Protein AF-A0A1X7S1L0-F1 (afdb_monomer)

Solvent-accessible surface area (backbone atoms only — not comparable to full-atom values): 21995 Å² total; per-residue (Å²): 132,86,73,62,63,63,57,44,50,52,44,49,42,41,28,62,48,48,53,33,47,41,42,71,71,59,44,81,41,43,99,56,74,90,62,68,49,34,71,53,51,45,49,27,38,33,19,62,53,62,19,64,88,40,50,27,76,80,74,34,56,85,63,48,83,81,52,55,53,71,68,49,47,50,44,33,41,50,55,50,47,31,38,63,69,36,80,38,63,61,53,59,43,41,40,50,40,27,49,57,68,79,38,83,59,82,76,78,87,69,82,83,82,79,90,77,86,87,79,92,76,89,81,83,84,85,80,84,86,83,88,84,89,84,88,86,88,88,84,87,87,86,90,88,81,88,84,88,86,82,90,83,92,89,87,83,90,85,87,86,90,88,90,85,85,89,86,85,87,82,90,81,87,89,84,83,90,79,91,88,85,84,87,84,82,86,87,85,87,90,84,86,90,87,87,85,88,88,87,86,82,80,86,76,80,78,72,77,82,76,68,75,53,66,67,57,58,45,46,56,47,69,71,40,86,88,51,51,72,68,45,32,55,56,52,55,55,38,70,70,57,52,83,49,47,36,30,23,33,53,53,56,18,49,52,43,36,77,75,78,51,86,60,42,36,68,58,46,47,53,42,53,53,65,50,90,51,63,74,84,46,44,54,70,38,39,24,34,88,82,33,34,63,34,56,38,92,70,35,59,38,82,84,19,92,33,31,64,57,43,53,47,58,39,43,76,41,64,40,49,67,47,101,84,66,21,53,62,78,77,71,56,73,89,77,70,92,128

Nearest PDB structures (foldseek):
  4enn-assembly1_A  TM=7.733E-01  e=4.737E-04  Schizosaccharomyces pombe 972h-

Structure (mmCIF, N/CA/C/O backbone):
data_AF-A0A1X7S1L0-F1
#
_entry.id   AF-A0A1X7S1L0-F1
#
loop_
_atom_site.group_PDB
_atom_site.id
_atom_site.type_symbol
_atom_site.label_atom_id
_atom_site.label_alt_id
_atom_site.label_comp_id
_atom_site.label_asym_id
_atom_site.label_entity_id
_atom_site.label_seq_id
_atom_site.pdbx_PDB_ins_code
_atom_site.Cartn_x
_atom_site.Cartn_y
_atom_site.Cartn_z
_atom_site.occupancy
_atom_site.B_iso_or_equiv
_atom_site.auth_seq_id
_atom_site.auth_comp_id
_atom_site.auth_asym_id
_atom_site.auth_atom_id
_atom_site.pdbx_PDB_model_num
ATOM 1 N N . MET A 1 1 ? 36.344 11.490 -16.703 1.00 46.38 1 MET A N 1
ATOM 2 C CA . MET A 1 1 ? 35.265 11.163 -15.747 1.00 46.38 1 MET A CA 1
ATOM 3 C C . MET A 1 1 ? 34.048 10.761 -16.560 1.00 46.38 1 MET A C 1
ATOM 5 O O . MET A 1 1 ? 33.443 11.641 -17.160 1.00 46.38 1 MET A O 1
ATOM 9 N N . THR A 1 2 ? 33.737 9.469 -16.662 1.00 54.59 2 THR A N 1
ATOM 10 C CA . THR A 1 2 ? 32.559 9.012 -17.413 1.00 54.59 2 THR A CA 1
ATOM 11 C C . THR A 1 2 ? 31.298 9.454 -16.679 1.00 54.59 2 THR A C 1
ATOM 13 O O . THR A 1 2 ? 31.133 9.197 -15.485 1.00 54.59 2 THR A O 1
ATOM 16 N N . THR A 1 3 ? 30.426 10.192 -17.358 1.00 71.00 3 THR A N 1
ATOM 17 C CA . THR A 1 3 ? 29.170 10.646 -16.769 1.00 71.00 3 THR A CA 1
ATOM 18 C C . THR A 1 3 ? 28.179 9.490 -16.809 1.00 71.00 3 THR A C 1
ATOM 20 O O . THR A 1 3 ? 27.636 9.177 -17.856 1.00 71.00 3 THR A O 1
ATOM 23 N N . LEU A 1 4 ? 27.892 8.865 -15.662 1.00 83.06 4 LEU A N 1
ATOM 24 C CA . LEU A 1 4 ? 26.900 7.775 -15.572 1.00 83.06 4 LEU A CA 1
ATOM 25 C C . LEU A 1 4 ? 25.457 8.241 -15.862 1.00 83.06 4 LEU A C 1
ATOM 27 O O . LEU A 1 4 ? 24.552 7.424 -16.029 1.00 83.06 4 LEU A O 1
ATOM 31 N N . THR A 1 5 ? 25.223 9.554 -15.921 1.00 87.00 5 THR A N 1
ATOM 32 C CA . THR A 1 5 ? 23.912 10.193 -16.090 1.00 87.00 5 THR A CA 1
ATOM 33 C C . THR A 1 5 ? 23.099 9.691 -17.300 1.00 87.00 5 THR A C 1
ATOM 35 O O . THR A 1 5 ? 21.901 9.448 -17.118 1.00 87.00 5 THR A O 1
ATOM 38 N N . PRO A 1 6 ? 23.663 9.487 -18.514 1.00 93.44 6 PRO A N 1
ATOM 39 C CA . PRO A 1 6 ? 22.920 8.958 -19.658 1.00 93.44 6 PRO A CA 1
ATOM 40 C C . PRO A 1 6 ? 22.486 7.504 -19.437 1.00 93.44 6 PRO A C 1
ATOM 42 O O . PRO A 1 6 ? 21.322 7.185 -19.669 1.00 93.44 6 PRO A O 1
ATOM 45 N N . LEU A 1 7 ? 23.369 6.646 -18.906 1.00 94.19 7 LEU A N 1
ATOM 46 C CA . LEU A 1 7 ? 23.047 5.251 -18.577 1.00 94.19 7 LEU A CA 1
ATOM 47 C C . LEU A 1 7 ? 21.961 5.172 -17.497 1.00 94.19 7 LEU A C 1
ATOM 49 O O . LEU A 1 7 ? 20.954 4.492 -17.676 1.00 94.19 7 LEU A O 1
ATOM 53 N N . GLN A 1 8 ? 22.093 5.944 -16.415 1.00 94.06 8 GLN A N 1
ATOM 54 C CA . GLN A 1 8 ? 21.062 6.061 -15.379 1.00 94.06 8 GLN A CA 1
ATOM 55 C C . GLN A 1 8 ? 19.715 6.523 -15.957 1.00 94.06 8 GLN A C 1
ATOM 57 O O . GLN A 1 8 ? 18.667 6.010 -15.562 1.00 94.06 8 GLN A O 1
ATOM 62 N N . SER A 1 9 ? 19.727 7.456 -16.914 1.00 94.19 9 SER A N 1
ATOM 63 C CA . SER A 1 9 ? 18.515 7.967 -17.566 1.00 94.19 9 SER A CA 1
ATOM 64 C C . SER A 1 9 ? 17.868 6.932 -18.494 1.00 94.19 9 SER A C 1
ATOM 66 O O . SER A 1 9 ? 16.654 6.738 -18.419 1.00 94.19 9 SER A O 1
ATOM 68 N N . ARG A 1 10 ? 18.663 6.216 -19.304 1.00 96.19 10 ARG A N 1
ATOM 69 C CA . ARG A 1 10 ? 18.211 5.110 -20.170 1.00 96.19 10 ARG A CA 1
ATOM 70 C C . ARG A 1 10 ? 17.624 3.970 -19.343 1.00 96.19 10 ARG A C 1
ATOM 72 O O . ARG A 1 10 ? 16.488 3.566 -19.582 1.00 96.19 10 ARG A O 1
ATOM 79 N N . TRP A 1 11 ? 18.335 3.538 -18.300 1.00 96.62 11 TRP A N 1
ATOM 80 C CA . TRP A 1 11 ? 17.850 2.538 -17.349 1.00 96.62 11 TRP A CA 1
ATOM 81 C C . TRP A 1 11 ? 16.515 2.953 -16.714 1.00 96.62 11 TRP A C 1
ATOM 83 O O . TRP A 1 11 ? 15.547 2.191 -16.743 1.00 96.62 11 TRP A O 1
ATOM 93 N N . LYS A 1 12 ? 16.425 4.193 -16.209 1.00 95.19 12 LYS A N 1
ATOM 94 C CA . LYS A 1 12 ? 15.187 4.743 -15.638 1.00 95.19 12 LYS A CA 1
ATOM 95 C C . LYS A 1 12 ? 14.030 4.727 -16.635 1.00 95.19 12 LYS A C 1
ATOM 97 O O . LYS A 1 12 ? 12.922 4.356 -16.258 1.00 95.19 12 LYS A O 1
ATOM 102 N N . HIS A 1 13 ? 14.272 5.111 -17.887 1.00 95.94 13 HIS A N 1
ATOM 103 C CA . HIS A 1 13 ? 13.251 5.094 -18.932 1.00 95.94 13 HIS A CA 1
ATOM 104 C C . HIS A 1 13 ? 12.741 3.670 -19.219 1.00 95.94 13 HIS A C 1
ATOM 106 O O . HIS A 1 13 ? 11.528 3.461 -19.292 1.00 95.94 13 HIS A O 1
ATOM 112 N N . LEU A 1 14 ? 13.643 2.685 -19.314 1.00 96.19 14 LEU A N 1
ATOM 113 C CA . LEU A 1 14 ? 13.290 1.290 -19.596 1.00 96.19 14 LEU A CA 1
ATOM 114 C C . LEU A 1 14 ? 12.351 0.700 -18.537 1.00 96.19 14 LEU A C 1
ATOM 116 O O . LEU A 1 14 ? 11.256 0.251 -18.881 1.00 96.19 14 LEU A O 1
ATOM 120 N N . TYR A 1 15 ? 12.731 0.738 -17.253 1.00 94.56 15 TYR A N 1
ATOM 121 C CA . TYR A 1 15 ? 11.915 0.107 -16.208 1.00 94.56 15 TYR A CA 1
ATOM 122 C C . TYR A 1 15 ? 10.675 0.926 -15.820 1.00 94.56 15 TYR A C 1
ATOM 124 O O . TYR A 1 15 ? 9.673 0.337 -15.420 1.00 94.56 15 TYR A O 1
ATOM 132 N N . HIS A 1 16 ? 10.716 2.263 -15.904 1.00 92.94 16 HIS A N 1
ATOM 133 C CA . HIS A 1 16 ? 9.610 3.120 -15.453 1.00 92.94 16 HIS A CA 1
ATOM 134 C C . HIS A 1 16 ? 8.570 3.402 -16.543 1.00 92.94 16 HIS A C 1
ATOM 136 O O . HIS A 1 16 ? 7.384 3.532 -16.234 1.00 92.94 16 HIS A O 1
ATOM 142 N N . THR A 1 17 ? 8.992 3.453 -17.810 1.00 93.06 17 THR A N 1
ATOM 143 C CA . THR A 1 17 ? 8.131 3.847 -18.933 1.00 93.06 17 THR A CA 1
ATOM 144 C C . THR A 1 17 ? 7.958 2.719 -19.944 1.00 93.06 17 THR A C 1
ATOM 146 O O . THR A 1 17 ? 6.826 2.305 -20.190 1.00 93.06 17 THR A O 1
ATOM 149 N N . HIS A 1 18 ? 9.052 2.202 -20.515 1.00 95.88 18 HIS A N 1
ATOM 150 C CA . HIS A 1 18 ? 8.975 1.347 -21.705 1.00 95.88 18 HIS A CA 1
ATOM 151 C C . HIS A 1 18 ? 8.394 -0.045 -21.407 1.00 95.88 18 HIS A C 1
ATOM 153 O O . HIS A 1 18 ? 7.350 -0.404 -21.953 1.00 95.88 18 HIS A O 1
ATOM 159 N N . LEU A 1 19 ? 8.998 -0.801 -20.484 1.00 95.94 19 LEU A N 1
ATOM 160 C CA . LEU A 1 19 ? 8.525 -2.143 -20.120 1.00 95.94 19 LEU A CA 1
ATOM 161 C C . LEU A 1 19 ? 7.080 -2.137 -19.565 1.00 95.94 19 LEU A C 1
ATOM 163 O O . LEU A 1 19 ? 6.264 -2.941 -20.025 1.00 95.94 19 LEU A O 1
ATOM 167 N N . PRO A 1 20 ? 6.678 -1.202 -18.673 1.00 95.12 20 PRO A N 1
ATOM 168 C CA . PRO A 1 20 ? 5.278 -1.067 -18.267 1.00 95.12 20 PRO A CA 1
ATOM 169 C C . PRO A 1 20 ? 4.311 -0.700 -19.401 1.00 95.12 20 PRO A C 1
ATOM 171 O O . PRO A 1 20 ? 3.133 -1.045 -19.308 1.00 95.12 20 PRO A O 1
ATOM 174 N N . ALA A 1 21 ? 4.753 0.007 -20.447 1.00 93.31 21 ALA A N 1
ATOM 175 C CA . ALA A 1 21 ? 3.912 0.304 -21.608 1.00 93.31 21 ALA A CA 1
ATOM 176 C C . ALA A 1 21 ? 3.662 -0.956 -22.451 1.00 93.31 21 ALA A C 1
ATOM 178 O O . ALA A 1 21 ? 2.503 -1.273 -22.719 1.00 93.31 21 ALA A O 1
ATOM 179 N N . LEU A 1 22 ? 4.714 -1.721 -22.765 1.00 94.31 22 LEU A N 1
ATOM 180 C CA . LEU A 1 22 ? 4.617 -2.991 -23.500 1.00 94.31 22 LEU A CA 1
ATOM 181 C C . LEU A 1 22 ? 3.744 -4.027 -22.769 1.00 94.31 22 LEU A C 1
ATOM 183 O O . LEU A 1 22 ? 2.951 -4.731 -23.394 1.00 94.31 22 LEU A O 1
ATOM 187 N N . ALA A 1 23 ? 3.814 -4.066 -21.436 1.00 93.00 23 ALA A N 1
ATOM 188 C CA . ALA A 1 23 ? 2.959 -4.921 -20.614 1.00 93.00 23 ALA A CA 1
ATOM 189 C C . ALA A 1 23 ? 1.474 -4.525 -20.656 1.00 93.00 23 ALA A C 1
ATOM 191 O O . ALA A 1 23 ? 0.597 -5.390 -20.637 1.00 93.00 23 ALA A O 1
ATOM 192 N N . LYS A 1 24 ? 1.172 -3.220 -20.726 1.00 91.69 24 LYS A N 1
ATOM 193 C CA . LYS A 1 24 ? -0.205 -2.712 -20.855 1.00 91.69 24 LYS A CA 1
ATOM 194 C C . LYS A 1 24 ? -0.792 -3.009 -22.232 1.00 91.69 24 LYS A C 1
ATOM 196 O O . LYS A 1 24 ? -1.955 -3.393 -22.308 1.00 91.69 24 LYS A O 1
ATOM 201 N N . THR A 1 25 ? -0.003 -2.853 -23.297 1.00 93.31 25 THR A N 1
ATOM 202 C CA . THR A 1 25 ? -0.429 -3.158 -24.673 1.00 93.31 25 THR A CA 1
ATOM 203 C C . THR A 1 25 ? -0.398 -4.651 -24.999 1.00 93.31 25 THR A C 1
ATOM 205 O O . THR A 1 25 ? -0.932 -5.043 -26.031 1.00 93.31 25 THR A O 1
ATOM 208 N N . ARG A 1 26 ? 0.177 -5.485 -24.115 1.00 90.94 26 ARG A N 1
ATOM 209 C CA . ARG A 1 26 ? 0.431 -6.920 -24.331 1.00 90.94 26 ARG A CA 1
ATOM 210 C C . ARG A 1 26 ? 1.236 -7.160 -25.610 1.00 90.94 26 ARG A C 1
ATOM 212 O O . ARG A 1 26 ? 0.827 -7.937 -26.467 1.00 90.94 26 ARG A O 1
ATOM 219 N N . SER A 1 27 ? 2.373 -6.471 -25.722 1.00 93.00 27 SER A N 1
ATOM 220 C CA . SER A 1 27 ? 3.296 -6.631 -26.850 1.00 93.00 27 SER A CA 1
ATOM 221 C C . SER A 1 27 ? 3.618 -8.115 -27.102 1.00 93.00 27 SER A C 1
ATOM 223 O O . SER A 1 27 ? 3.919 -8.821 -26.130 1.00 93.00 27 SER A O 1
ATOM 225 N N . PRO A 1 28 ? 3.600 -8.582 -28.369 1.00 92.19 28 PRO A N 1
ATOM 226 C CA . PRO A 1 28 ? 3.891 -9.970 -28.731 1.00 92.19 28 PRO A CA 1
ATOM 227 C C . PRO A 1 28 ? 5.359 -10.367 -28.514 1.00 92.19 28 PRO A C 1
ATOM 229 O O . PRO A 1 28 ? 5.673 -11.547 -28.609 1.00 92.19 28 PRO A O 1
ATOM 232 N N . ALA A 1 29 ? 6.240 -9.415 -28.176 1.00 90.62 29 ALA A N 1
ATOM 233 C CA . ALA A 1 29 ? 7.626 -9.679 -27.778 1.00 90.62 29 ALA A CA 1
ATOM 234 C C . ALA A 1 29 ? 7.750 -10.609 -26.553 1.00 90.62 29 ALA A C 1
ATOM 236 O O . ALA A 1 29 ? 8.814 -11.161 -26.310 1.00 90.62 29 ALA A O 1
ATOM 237 N N . GLN A 1 30 ? 6.681 -10.788 -25.768 1.00 92.00 30 GLN A N 1
ATOM 238 C CA . GLN A 1 30 ? 6.645 -11.741 -24.658 1.00 92.00 30 GLN A CA 1
ATOM 239 C C . GLN A 1 30 ? 5.373 -12.600 -24.743 1.00 92.00 30 GLN A C 1
ATOM 241 O O . GLN A 1 30 ? 4.277 -12.045 -24.878 1.00 92.00 30 GLN A O 1
ATOM 246 N N . PRO A 1 31 ? 5.461 -13.937 -24.584 1.00 86.81 31 PRO A N 1
ATOM 247 C CA . PRO A 1 31 ? 4.298 -14.827 -24.667 1.00 86.81 31 PRO A CA 1
ATOM 248 C C . PRO A 1 31 ? 3.310 -14.607 -23.512 1.00 86.81 31 PRO A C 1
ATOM 250 O O . PRO A 1 31 ? 2.131 -14.948 -23.600 1.00 86.81 31 PRO A O 1
ATOM 253 N N . THR A 1 32 ? 3.776 -14.056 -22.390 1.00 92.06 32 THR A N 1
ATOM 254 C CA . THR A 1 32 ? 2.956 -13.630 -21.254 1.00 92.06 32 THR A CA 1
ATOM 255 C C . THR A 1 32 ? 3.708 -12.560 -20.473 1.00 92.06 32 THR A C 1
ATOM 257 O O . THR A 1 32 ? 4.898 -12.698 -20.220 1.00 92.06 32 THR A O 1
ATOM 260 N N . TRP A 1 33 ? 3.002 -11.521 -20.025 1.00 92.94 33 TRP A N 1
ATOM 261 C CA . TRP A 1 33 ? 3.552 -10.490 -19.144 1.00 92.94 33 TRP A CA 1
ATOM 262 C C . TRP A 1 33 ? 3.211 -10.829 -17.675 1.00 92.94 33 TRP A C 1
ATOM 264 O O . TRP A 1 33 ? 2.058 -10.643 -17.261 1.00 92.94 33 TRP A O 1
ATOM 274 N N . PRO A 1 34 ? 4.159 -11.364 -16.869 1.00 90.88 34 PRO A N 1
ATOM 275 C CA . PRO A 1 34 ? 3.895 -11.778 -15.484 1.00 90.88 34 PRO A CA 1
ATOM 276 C C . PRO A 1 34 ? 3.723 -10.588 -14.527 1.00 90.88 34 PRO A C 1
ATOM 278 O O . PRO A 1 34 ? 3.081 -10.717 -13.478 1.00 90.88 34 PRO A O 1
ATOM 281 N N . VAL A 1 35 ? 4.267 -9.422 -14.892 1.00 92.12 35 VAL A N 1
ATOM 282 C CA . VAL A 1 35 ? 4.281 -8.193 -14.091 1.00 92.12 35 VAL A CA 1
ATOM 283 C C . VAL A 1 35 ? 3.897 -6.964 -14.922 1.00 92.12 35 VAL A C 1
ATOM 285 O O . VAL A 1 35 ? 4.028 -6.958 -16.140 1.00 92.12 35 VAL A O 1
ATOM 288 N N . TYR A 1 36 ? 3.410 -5.923 -14.238 1.00 88.88 36 TYR A N 1
ATOM 289 C CA . TYR A 1 36 ? 2.862 -4.696 -14.850 1.00 88.88 36 TYR A CA 1
ATOM 290 C C . TYR A 1 36 ? 3.341 -3.405 -14.160 1.00 88.88 36 TYR A C 1
ATOM 292 O O . TYR A 1 36 ? 2.960 -2.308 -14.565 1.00 88.88 36 TYR A O 1
ATOM 300 N N . LEU A 1 37 ? 4.127 -3.524 -13.084 1.00 82.06 37 LEU A N 1
ATOM 301 C CA . LEU A 1 37 ? 4.596 -2.398 -12.273 1.00 82.06 37 LEU A CA 1
ATOM 302 C C . LEU A 1 37 ? 6.090 -2.178 -12.512 1.00 82.06 37 LEU A C 1
ATOM 304 O O . LEU A 1 37 ? 6.864 -3.131 -12.555 1.00 82.06 37 LEU A O 1
ATOM 308 N N . ASP A 1 38 ? 6.488 -0.917 -12.615 1.00 86.00 38 ASP A N 1
ATOM 309 C CA . ASP A 1 38 ? 7.851 -0.461 -12.903 1.00 86.00 38 ASP A CA 1
ATOM 310 C C . ASP A 1 38 ? 8.945 -1.127 -12.049 1.00 86.00 38 ASP A C 1
ATOM 312 O O . ASP A 1 38 ? 9.911 -1.704 -12.548 1.00 86.00 38 ASP A O 1
ATOM 316 N N . HIS A 1 39 ? 8.757 -1.120 -10.734 1.00 88.56 39 HIS A N 1
ATOM 317 C CA . HIS A 1 39 ? 9.680 -1.698 -9.767 1.00 88.56 39 HIS A CA 1
ATOM 318 C C . HIS A 1 39 ? 9.709 -3.233 -9.796 1.00 88.56 39 HIS A C 1
ATOM 320 O O . HIS A 1 39 ? 10.635 -3.825 -9.241 1.00 88.56 39 HIS A O 1
ATOM 326 N N . CYS A 1 40 ? 8.720 -3.896 -10.410 1.00 92.94 40 CYS A N 1
ATOM 327 C CA . CYS A 1 40 ? 8.785 -5.332 -10.670 1.00 92.94 40 CYS A CA 1
ATOM 328 C C . CYS A 1 40 ? 9.772 -5.620 -11.805 1.00 92.94 40 CYS A C 1
ATOM 330 O O . CYS A 1 40 ? 10.651 -6.452 -11.609 1.00 92.94 40 CYS A O 1
ATOM 332 N N . PHE A 1 41 ? 9.694 -4.886 -12.923 1.00 95.94 41 PHE A N 1
ATOM 333 C CA . PHE A 1 41 ? 10.664 -5.000 -14.020 1.00 95.94 41 PHE A CA 1
ATOM 334 C C . PHE A 1 41 ? 12.084 -4.710 -13.544 1.00 95.94 41 PHE A C 1
ATOM 336 O O . PHE A 1 41 ? 12.964 -5.550 -13.714 1.00 95.94 41 PHE A O 1
ATOM 343 N N . ALA A 1 42 ? 12.281 -3.577 -12.857 1.00 95.69 42 ALA A N 1
ATOM 344 C CA . ALA A 1 42 ? 13.580 -3.214 -12.298 1.00 95.69 42 ALA A CA 1
ATOM 345 C C . ALA A 1 42 ? 14.153 -4.340 -11.426 1.00 95.69 42 ALA A C 1
ATOM 347 O O . ALA A 1 42 ? 15.310 -4.712 -11.558 1.00 95.69 42 ALA A O 1
ATOM 348 N N . ARG A 1 43 ? 13.328 -4.928 -10.554 1.00 95.56 43 ARG A N 1
ATOM 349 C CA . ARG A 1 43 ? 13.739 -6.007 -9.654 1.00 95.56 43 ARG A CA 1
ATOM 350 C C . ARG A 1 43 ? 14.067 -7.316 -10.384 1.00 95.56 43 ARG A C 1
ATOM 352 O O . ARG A 1 43 ? 15.040 -7.954 -10.000 1.00 95.56 43 ARG A O 1
ATOM 359 N N . ILE A 1 44 ? 13.282 -7.712 -11.388 1.00 96.25 44 ILE A N 1
ATOM 360 C CA . ILE A 1 44 ? 13.532 -8.931 -12.176 1.00 96.25 44 ILE A CA 1
ATOM 361 C C . ILE A 1 44 ? 14.849 -8.795 -12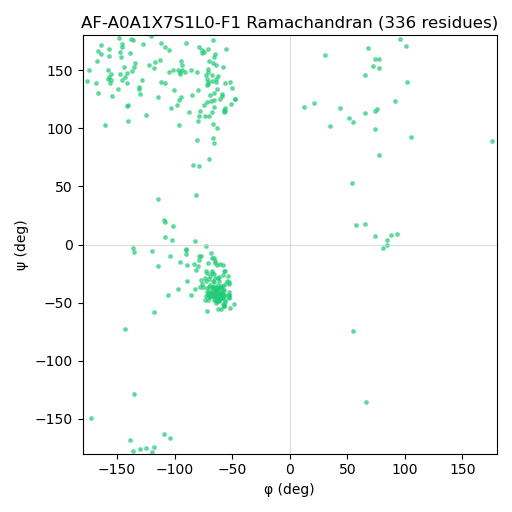.942 1.00 96.25 44 ILE A C 1
ATOM 363 O O . ILE A 1 44 ? 15.715 -9.660 -12.826 1.00 96.25 44 ILE A O 1
ATOM 367 N N . VAL A 1 45 ? 15.025 -7.690 -13.668 1.00 97.19 45 VAL A N 1
ATOM 368 C CA . VAL A 1 45 ? 16.242 -7.421 -14.442 1.00 97.19 45 VAL A CA 1
ATOM 369 C C . VAL A 1 45 ? 17.461 -7.349 -13.522 1.00 97.19 45 VAL A C 1
ATOM 371 O O . VAL A 1 45 ? 18.445 -8.035 -13.775 1.00 97.19 45 VAL A O 1
ATOM 374 N N . LEU A 1 46 ? 17.394 -6.604 -12.412 1.00 97.00 46 LEU A N 1
ATOM 375 C CA . LEU A 1 46 ? 18.531 -6.467 -11.496 1.00 97.00 46 LEU A CA 1
ATOM 376 C C . LEU A 1 46 ? 18.926 -7.788 -10.821 1.00 97.00 46 LEU A C 1
ATOM 378 O O . LEU A 1 46 ? 20.119 -8.045 -10.693 1.00 97.00 46 LEU A O 1
ATOM 382 N N . ASP A 1 47 ? 17.982 -8.649 -10.420 1.00 96.44 47 ASP A N 1
ATOM 383 C CA . ASP A 1 47 ? 18.335 -9.972 -9.870 1.00 96.44 47 ASP A CA 1
ATOM 384 C C . ASP A 1 47 ? 19.081 -10.833 -10.902 1.00 96.44 47 ASP A C 1
ATOM 386 O O . ASP A 1 47 ? 20.023 -11.537 -10.551 1.00 96.44 47 ASP A O 1
ATOM 390 N N . ASN A 1 48 ? 18.692 -10.760 -12.177 1.00 97.00 48 ASN A N 1
ATOM 391 C CA . ASN A 1 48 ? 19.270 -11.592 -13.231 1.00 97.00 48 ASN A CA 1
ATOM 392 C C . ASN A 1 48 ? 20.595 -11.039 -13.792 1.00 97.00 48 ASN A C 1
ATOM 394 O O . ASN A 1 48 ? 21.502 -11.831 -14.050 1.00 97.00 48 ASN A O 1
ATOM 398 N N . ALA A 1 49 ? 20.716 -9.715 -13.945 1.00 95.75 49 ALA A N 1
ATOM 399 C CA . ALA A 1 49 ? 21.896 -9.033 -14.485 1.00 95.75 49 ALA A CA 1
ATOM 400 C C . ALA A 1 49 ? 22.965 -8.732 -13.420 1.00 95.75 49 ALA A C 1
ATOM 402 O O . ALA A 1 49 ? 24.149 -8.955 -13.654 1.00 95.75 49 ALA A O 1
ATOM 403 N N . VAL A 1 50 ? 22.558 -8.246 -12.240 1.00 94.12 50 VAL A N 1
ATOM 404 C CA . VAL A 1 50 ? 23.472 -7.755 -11.189 1.00 94.12 50 VAL A CA 1
ATOM 405 C C . VAL A 1 50 ? 23.587 -8.739 -10.025 1.00 94.12 50 VAL A C 1
ATOM 407 O O . VAL A 1 50 ? 24.688 -8.987 -9.542 1.00 94.12 50 VAL A O 1
ATOM 410 N N . GLY A 1 51 ? 22.465 -9.309 -9.578 1.00 86.50 51 GLY A N 1
ATOM 411 C CA . GLY A 1 51 ? 22.423 -10.269 -8.471 1.00 86.50 51 GLY A CA 1
ATOM 412 C C . GLY A 1 51 ? 23.064 -11.621 -8.805 1.00 86.50 51 GLY A C 1
ATOM 413 O O . GLY A 1 51 ? 23.827 -12.158 -8.001 1.00 86.50 51 GLY A O 1
ATOM 414 N N . LYS A 1 52 ? 22.780 -12.128 -10.014 1.00 86.56 52 LYS A N 1
ATOM 415 C CA . LYS A 1 52 ? 23.219 -13.404 -10.613 1.00 86.56 52 LYS A CA 1
ATOM 416 C C . LYS A 1 52 ? 22.889 -14.634 -9.751 1.00 86.56 52 LYS A C 1
ATOM 418 O O . LYS A 1 52 ? 21.941 -15.354 -10.071 1.00 86.56 52 LYS A O 1
ATOM 423 N N . ASP A 1 53 ? 23.619 -14.844 -8.664 1.00 90.06 53 ASP A N 1
ATOM 424 C CA . ASP A 1 53 ? 23.473 -15.994 -7.758 1.00 90.06 53 ASP A CA 1
ATOM 425 C C . ASP A 1 53 ? 22.762 -15.639 -6.442 1.00 90.06 53 ASP A C 1
ATOM 427 O O . ASP A 1 53 ? 22.388 -16.523 -5.673 1.00 90.06 53 ASP A O 1
ATOM 431 N N . ARG A 1 54 ? 22.550 -14.343 -6.179 1.00 92.44 54 ARG A N 1
ATOM 432 C CA . ARG A 1 54 ? 21.857 -13.819 -4.992 1.00 92.44 54 ARG A CA 1
ATOM 433 C C . ARG A 1 54 ? 20.927 -12.652 -5.360 1.00 92.44 54 ARG A C 1
ATOM 435 O O . ARG A 1 54 ? 21.059 -12.100 -6.451 1.00 92.44 54 ARG A O 1
ATOM 442 N N . PRO A 1 55 ? 19.990 -12.236 -4.491 1.00 93.75 55 PRO A N 1
ATOM 443 C CA . PRO A 1 55 ? 19.183 -11.036 -4.718 1.00 93.75 55 PRO A CA 1
ATOM 444 C C . PRO A 1 55 ? 20.050 -9.786 -4.931 1.00 93.75 55 PRO A C 1
ATOM 446 O O . PRO A 1 55 ? 21.009 -9.556 -4.192 1.00 93.75 55 PRO A O 1
ATOM 449 N N . TRP A 1 56 ? 19.688 -8.916 -5.881 1.00 94.69 56 TRP A N 1
ATOM 450 C CA . TRP A 1 56 ? 20.499 -7.726 -6.208 1.00 94.69 56 TRP A CA 1
ATOM 451 C C . TRP A 1 56 ? 20.726 -6.792 -5.010 1.00 94.69 56 TRP A C 1
ATOM 453 O O . TRP A 1 56 ? 21.730 -6.082 -4.951 1.00 94.69 56 TRP A O 1
ATOM 463 N N . THR A 1 57 ? 19.810 -6.812 -4.038 1.00 92.81 57 THR A N 1
ATOM 464 C CA . THR A 1 57 ? 19.858 -6.018 -2.801 1.00 92.81 57 THR A CA 1
ATOM 465 C C . THR A 1 57 ? 21.038 -6.353 -1.890 1.00 92.81 57 THR A C 1
ATOM 467 O O . THR A 1 57 ? 21.359 -5.555 -1.016 1.00 92.81 57 THR A O 1
ATOM 470 N N . GLU A 1 58 ? 21.674 -7.511 -2.078 1.00 92.81 58 GLU A N 1
ATOM 471 C CA . GLU A 1 58 ? 22.898 -7.907 -1.368 1.00 92.81 58 GLU A CA 1
ATOM 472 C C . GLU A 1 58 ? 24.174 -7.460 -2.100 1.00 92.81 58 GLU A C 1
ATOM 474 O O . GLU A 1 58 ? 25.242 -7.410 -1.498 1.00 92.81 58 GLU A O 1
ATOM 479 N N . VAL A 1 59 ? 24.067 -7.127 -3.392 1.00 92.69 59 VAL A N 1
ATOM 480 C CA . VAL A 1 59 ? 25.191 -6.714 -4.249 1.00 92.69 59 VAL A CA 1
ATOM 481 C C . VAL A 1 59 ? 25.292 -5.190 -4.340 1.00 92.69 59 VAL A C 1
ATOM 483 O O . VAL A 1 59 ? 26.392 -4.642 -4.342 1.00 92.69 59 VAL A O 1
ATOM 486 N N . VAL A 1 60 ? 24.155 -4.484 -4.401 1.00 93.44 60 VAL A N 1
ATOM 487 C CA . VAL A 1 60 ? 24.108 -3.028 -4.612 1.00 93.44 60 VAL A CA 1
ATOM 488 C C . VAL A 1 60 ? 23.221 -2.338 -3.577 1.00 93.44 60 VAL A C 1
ATOM 490 O O . VAL A 1 60 ? 22.054 -2.686 -3.387 1.00 93.44 60 VAL A O 1
ATOM 493 N N . LYS A 1 61 ? 23.762 -1.288 -2.945 1.00 93.00 61 LYS A N 1
ATOM 494 C CA . LYS A 1 61 ? 23.039 -0.461 -1.968 1.00 93.00 61 LYS A CA 1
ATOM 495 C C . LYS A 1 61 ? 21.854 0.269 -2.610 1.00 93.00 61 LYS A C 1
ATOM 497 O O . LYS A 1 61 ? 21.922 0.767 -3.734 1.00 93.00 61 LYS A O 1
ATOM 502 N N . ALA A 1 62 ? 20.756 0.391 -1.869 1.00 86.56 62 ALA A N 1
ATOM 503 C CA . ALA A 1 62 ? 19.621 1.197 -2.302 1.00 86.56 62 ALA A CA 1
ATOM 504 C C . ALA A 1 62 ? 19.948 2.710 -2.230 1.00 86.56 62 ALA A C 1
ATOM 506 O O . ALA A 1 62 ? 20.585 3.142 -1.270 1.00 86.56 62 ALA A O 1
ATOM 507 N N . PRO A 1 63 ? 19.478 3.539 -3.185 1.00 88.00 63 PRO A N 1
ATOM 508 C CA . PRO A 1 63 ? 18.774 3.169 -4.413 1.00 88.00 63 PRO A CA 1
ATOM 509 C C . PRO A 1 63 ? 19.749 2.695 -5.508 1.00 88.00 63 PRO A C 1
ATOM 511 O O . PRO A 1 63 ? 20.731 3.379 -5.796 1.00 88.00 63 PRO A O 1
ATOM 514 N N . ALA A 1 64 ? 19.444 1.569 -6.167 1.00 90.06 64 ALA A N 1
ATOM 515 C CA . ALA A 1 64 ? 20.344 0.922 -7.135 1.00 90.06 64 ALA A CA 1
ATOM 516 C C . ALA A 1 64 ? 20.842 1.869 -8.240 1.00 90.06 64 ALA A C 1
ATOM 518 O O . ALA A 1 64 ? 22.034 1.923 -8.513 1.00 90.06 64 ALA A O 1
ATOM 519 N N . ILE A 1 65 ? 19.952 2.694 -8.804 1.00 91.00 65 ILE A N 1
ATOM 520 C CA . ILE A 1 65 ? 20.281 3.664 -9.865 1.00 91.00 65 ILE A CA 1
ATOM 521 C C . ILE A 1 65 ? 21.439 4.617 -9.512 1.00 91.00 65 ILE A C 1
ATOM 523 O O . ILE A 1 65 ? 22.122 5.080 -10.415 1.00 91.00 65 ILE A O 1
ATOM 527 N N . LYS A 1 66 ? 21.682 4.901 -8.222 1.00 90.69 66 LYS A N 1
ATOM 528 C CA . LYS A 1 66 ? 22.789 5.763 -7.767 1.00 90.69 66 LYS A CA 1
ATOM 529 C C . LYS A 1 66 ? 24.054 5.000 -7.356 1.00 90.69 66 LYS A C 1
ATOM 531 O O . LYS A 1 66 ? 25.083 5.636 -7.175 1.00 90.69 66 LYS A O 1
ATOM 536 N N . ASN A 1 67 ? 23.962 3.687 -7.144 1.00 92.62 67 ASN A N 1
ATOM 537 C CA . ASN A 1 67 ? 25.014 2.874 -6.520 1.00 92.62 67 ASN A CA 1
ATOM 538 C C . ASN A 1 67 ? 25.542 1.747 -7.427 1.00 92.62 67 ASN A C 1
ATOM 540 O O . ASN A 1 67 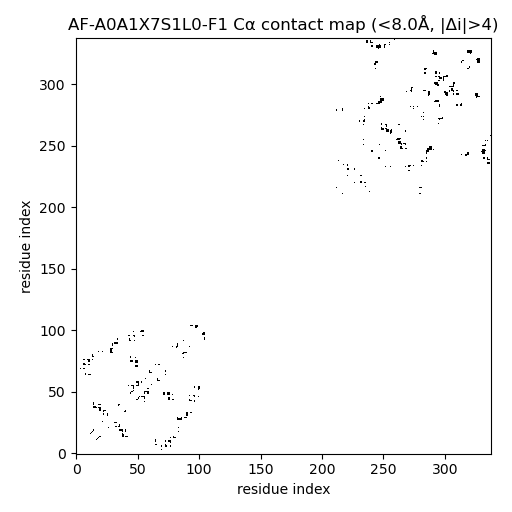? 26.478 1.058 -7.034 1.00 92.62 67 ASN A O 1
ATOM 544 N N . MET A 1 68 ? 24.943 1.533 -8.602 1.00 93.94 68 MET A N 1
ATOM 545 C CA . MET A 1 68 ? 25.477 0.620 -9.615 1.00 93.94 68 MET A CA 1
ATOM 546 C C . MET A 1 68 ? 26.715 1.205 -10.298 1.00 93.94 68 MET A C 1
ATOM 548 O O . MET A 1 68 ? 26.791 2.413 -10.531 1.00 93.94 68 MET A O 1
ATOM 552 N N . THR A 1 69 ? 27.653 0.332 -10.662 1.00 94.88 69 THR A N 1
ATOM 553 C CA . THR A 1 69 ? 28.770 0.673 -11.553 1.00 94.88 69 THR A CA 1
ATOM 554 C C . THR A 1 69 ? 28.294 0.876 -12.997 1.00 94.88 69 THR A C 1
ATOM 556 O O . THR A 1 69 ? 27.167 0.521 -13.346 1.00 94.88 69 THR A O 1
ATOM 559 N N . GLU A 1 70 ? 29.168 1.419 -13.849 1.00 94.81 70 GLU A N 1
ATOM 560 C CA . GLU A 1 70 ? 28.945 1.540 -15.300 1.00 94.81 70 GLU A CA 1
ATOM 561 C C . GLU A 1 70 ? 28.548 0.190 -15.918 1.00 94.81 70 GLU A C 1
ATOM 563 O O . GLU A 1 70 ? 27.441 0.048 -16.429 1.00 94.81 70 GLU A O 1
ATOM 568 N N . VAL A 1 71 ? 29.372 -0.841 -15.702 1.00 94.94 71 VAL A N 1
ATOM 569 C CA . VAL A 1 71 ? 29.140 -2.216 -16.179 1.00 94.94 71 VAL A CA 1
ATOM 570 C C . VAL A 1 71 ? 27.815 -2.802 -15.669 1.00 94.94 71 VAL A C 1
ATOM 572 O O . VAL A 1 71 ? 27.109 -3.476 -16.410 1.00 94.94 71 VAL A O 1
ATOM 575 N N . GLN A 1 72 ? 27.431 -2.538 -14.413 1.00 95.88 72 GLN A N 1
ATOM 576 C CA . GLN A 1 72 ? 26.152 -3.015 -13.863 1.00 95.88 72 GLN A CA 1
ATOM 577 C C . GLN A 1 72 ? 24.940 -2.309 -14.488 1.00 95.88 72 GLN A C 1
ATOM 579 O O . GLN A 1 72 ? 23.895 -2.936 -14.668 1.00 95.88 72 GLN A O 1
ATOM 584 N N . LEU A 1 73 ? 25.064 -1.018 -14.817 1.00 96.19 73 LEU A N 1
ATOM 585 C CA . LEU A 1 73 ? 24.047 -0.284 -15.570 1.00 96.19 73 LEU A CA 1
ATOM 586 C C . LEU A 1 73 ? 23.937 -0.817 -17.002 1.00 96.19 73 LEU A C 1
ATOM 588 O O . LEU A 1 73 ? 22.822 -1.023 -17.471 1.00 96.19 73 LEU A O 1
ATOM 592 N N . GLU A 1 74 ? 25.060 -1.074 -17.671 1.00 96.69 74 GLU A N 1
ATOM 593 C CA . GLU A 1 74 ? 25.101 -1.643 -19.022 1.00 96.69 74 GLU A CA 1
ATOM 594 C C . GLU A 1 74 ? 24.498 -3.053 -19.076 1.00 96.69 74 GLU A C 1
ATOM 596 O O . GLU A 1 74 ? 23.616 -3.295 -19.896 1.00 96.69 74 GLU A O 1
ATOM 601 N N . ASP A 1 75 ? 24.883 -3.956 -18.165 1.00 96.88 75 ASP A N 1
ATOM 602 C CA . ASP A 1 75 ? 24.307 -5.306 -18.050 1.00 96.88 75 ASP A CA 1
ATOM 603 C C . ASP A 1 75 ? 22.784 -5.258 -17.799 1.00 96.88 75 ASP A C 1
ATOM 605 O O . ASP A 1 75 ? 22.031 -6.040 -18.385 1.00 96.88 75 ASP A O 1
ATOM 609 N N . ALA A 1 76 ? 22.306 -4.331 -16.958 1.00 97.19 76 ALA A N 1
ATOM 610 C CA . ALA A 1 76 ? 20.877 -4.160 -16.682 1.00 97.19 76 ALA A CA 1
ATOM 611 C C . ALA A 1 76 ? 20.103 -3.550 -17.867 1.00 97.19 76 ALA A C 1
ATOM 613 O O . ALA A 1 76 ? 18.969 -3.949 -18.129 1.00 97.19 76 ALA A O 1
ATOM 614 N N . ILE A 1 77 ? 20.700 -2.598 -18.592 1.00 97.94 77 ILE A N 1
ATOM 615 C CA . ILE A 1 77 ? 20.123 -2.016 -19.812 1.00 97.94 77 ILE A CA 1
ATOM 616 C C . ILE A 1 77 ? 20.038 -3.079 -20.908 1.00 97.94 77 ILE A C 1
ATOM 618 O O . ILE A 1 77 ? 18.964 -3.249 -21.477 1.00 97.94 77 ILE A O 1
ATOM 622 N N . ARG A 1 78 ? 21.122 -3.833 -21.143 1.00 98.12 78 ARG A N 1
ATOM 623 C CA . ARG A 1 78 ? 21.181 -4.898 -22.151 1.00 98.12 78 ARG A CA 1
ATOM 624 C C . ARG A 1 78 ? 20.093 -5.945 -21.909 1.00 98.12 78 ARG A C 1
ATOM 626 O O . ARG A 1 78 ? 19.263 -6.153 -22.783 1.00 98.12 78 ARG A O 1
ATOM 633 N N . LEU A 1 79 ? 20.006 -6.501 -20.696 1.00 97.94 79 LEU A N 1
ATOM 634 C CA . LEU A 1 79 ? 18.975 -7.493 -20.362 1.00 97.94 79 LEU A CA 1
ATOM 635 C C . LEU A 1 79 ? 17.545 -6.929 -20.463 1.00 97.94 79 LEU A C 1
ATOM 637 O O . LEU A 1 79 ? 16.613 -7.638 -20.834 1.00 97.94 79 LEU A O 1
ATOM 641 N N . ALA A 1 80 ? 17.333 -5.652 -20.134 1.00 97.19 80 ALA A N 1
ATOM 642 C CA . ALA A 1 80 ? 16.024 -5.026 -20.317 1.00 97.19 80 ALA A CA 1
ATOM 643 C C . ALA A 1 80 ? 15.668 -4.806 -21.794 1.00 97.19 80 ALA A C 1
ATOM 645 O O . ALA A 1 80 ? 14.487 -4.839 -22.133 1.00 97.19 80 ALA A O 1
ATOM 646 N N . GLU A 1 81 ? 16.657 -4.599 -22.661 1.00 97.88 81 GLU A N 1
ATOM 647 C CA . GLU A 1 81 ? 16.469 -4.469 -24.106 1.00 97.88 81 GLU A CA 1
ATOM 648 C C . GLU A 1 81 ? 16.261 -5.837 -24.777 1.00 97.88 81 GLU A C 1
ATOM 650 O O . GLU A 1 81 ? 15.354 -5.947 -25.596 1.00 97.88 81 GLU A O 1
ATOM 655 N N . GLU A 1 82 ? 16.939 -6.896 -24.317 1.00 97.81 82 GLU A N 1
ATOM 656 C CA . GLU A 1 82 ? 16.653 -8.303 -24.669 1.00 97.81 82 GLU A CA 1
ATOM 657 C C . GLU A 1 82 ? 15.200 -8.704 -24.301 1.00 97.81 82 GLU A C 1
ATOM 659 O O . GLU A 1 82 ? 14.526 -9.436 -25.026 1.00 97.81 82 GLU A O 1
ATOM 664 N N . VAL A 1 83 ? 14.655 -8.189 -23.189 1.00 97.19 83 VAL A N 1
ATOM 665 C CA . VAL A 1 83 ? 13.232 -8.381 -22.824 1.00 97.19 83 VAL A CA 1
ATOM 666 C C . VAL A 1 83 ? 12.283 -7.564 -23.717 1.00 97.19 83 VAL A C 1
ATOM 668 O O . VAL A 1 83 ? 11.152 -7.992 -23.965 1.00 97.19 83 VAL A O 1
ATOM 671 N N . VAL A 1 84 ? 12.709 -6.391 -24.198 1.00 96.38 84 VAL A N 1
ATOM 672 C CA . VAL A 1 84 ? 11.933 -5.546 -25.126 1.00 96.38 84 VAL A CA 1
ATOM 673 C C . VAL A 1 84 ? 11.876 -6.162 -26.528 1.00 96.38 84 VAL A C 1
ATOM 675 O O . VAL A 1 84 ? 10.813 -6.114 -27.148 1.00 96.38 84 VAL A O 1
ATOM 678 N N . SER A 1 85 ? 12.983 -6.731 -27.016 1.00 96.00 85 SER A N 1
ATOM 679 C CA . SER A 1 85 ? 13.072 -7.422 -28.312 1.00 96.00 85 SER A CA 1
ATOM 680 C C . SER A 1 85 ? 12.380 -8.790 -28.301 1.00 96.00 85 SER A C 1
ATOM 682 O O . SER A 1 85 ? 11.862 -9.218 -29.332 1.00 96.00 85 SER A O 1
ATOM 684 N N . GLY A 1 86 ? 12.326 -9.447 -27.138 1.00 94.31 86 GLY A N 1
ATOM 685 C CA . GLY A 1 86 ? 11.829 -10.816 -26.981 1.00 94.31 86 GLY A CA 1
ATOM 686 C C . GLY A 1 86 ? 12.924 -11.885 -27.056 1.00 94.31 86 GLY A C 1
ATOM 687 O O . GLY A 1 86 ? 12.615 -13.072 -27.082 1.00 94.31 86 GLY A O 1
ATOM 688 N N . GLU A 1 87 ? 14.197 -11.480 -27.064 1.00 96.00 87 GLU A N 1
ATOM 689 C CA . GLU A 1 87 ? 15.359 -12.375 -26.993 1.00 96.00 87 GLU A CA 1
ATOM 690 C C . GLU A 1 87 ? 15.498 -13.041 -25.612 1.00 96.00 87 GLU A C 1
ATOM 692 O O . GLU A 1 87 ? 16.003 -14.160 -25.520 1.00 96.00 87 GLU A O 1
ATOM 697 N N . ALA A 1 88 ? 15.006 -12.398 -24.545 1.00 95.94 88 ALA A N 1
ATOM 698 C CA . ALA A 1 88 ? 14.950 -12.962 -23.195 1.00 95.94 88 ALA A CA 1
ATOM 699 C C . ALA A 1 88 ? 13.499 -13.164 -22.712 1.00 95.94 88 ALA A C 1
ATOM 701 O O . ALA A 1 88 ? 12.710 -12.216 -22.693 1.00 95.94 88 ALA A O 1
ATOM 702 N N . ASP A 1 89 ? 13.150 -14.376 -22.256 1.00 96.06 89 ASP A N 1
ATOM 703 C CA . ASP A 1 89 ? 11.821 -14.686 -21.698 1.00 96.06 89 ASP A CA 1
ATOM 704 C C . ASP A 1 89 ? 11.652 -14.072 -20.295 1.00 96.06 89 ASP A C 1
ATOM 706 O O . ASP A 1 89 ? 12.238 -14.509 -19.299 1.00 96.06 89 ASP A O 1
ATOM 710 N N . LEU A 1 90 ? 10.786 -13.063 -20.197 1.00 95.94 90 LEU A N 1
ATOM 711 C CA . LEU A 1 90 ? 10.463 -12.376 -18.950 1.00 95.94 90 LEU A CA 1
ATOM 712 C C . LEU A 1 90 ? 9.838 -13.307 -17.894 1.00 95.94 90 LEU A C 1
ATOM 714 O O . LEU A 1 90 ? 9.975 -13.046 -16.696 1.00 95.94 90 LEU A O 1
ATOM 718 N N . VAL A 1 91 ? 9.151 -14.376 -18.307 1.00 94.94 91 VAL A N 1
ATOM 719 C CA . VAL A 1 91 ? 8.578 -15.377 -17.397 1.00 94.94 91 VAL A CA 1
ATOM 720 C C . VAL A 1 91 ? 9.691 -16.186 -16.737 1.00 94.94 91 VAL A C 1
ATOM 722 O O . VAL A 1 91 ? 9.674 -16.345 -15.516 1.00 94.94 91 VAL A O 1
ATOM 725 N N . GLU A 1 92 ? 10.690 -16.634 -17.500 1.00 95.38 92 GLU A N 1
ATOM 726 C CA . GLU A 1 92 ? 11.848 -17.348 -16.949 1.00 95.38 92 GLU A CA 1
ATOM 727 C C . GLU A 1 92 ? 12.656 -16.453 -15.995 1.00 95.38 92 GLU A C 1
ATOM 729 O O . GLU A 1 92 ? 13.009 -16.871 -14.884 1.00 95.38 92 GLU A O 1
ATOM 734 N N . LEU A 1 93 ? 12.876 -15.189 -16.379 1.00 96.00 93 LEU A N 1
ATOM 735 C CA . LEU A 1 93 ? 13.562 -14.206 -15.541 1.00 96.00 93 LEU A CA 1
ATOM 736 C C . LEU A 1 93 ? 12.808 -13.932 -14.224 1.00 96.00 93 LEU A C 1
ATOM 738 O O . LEU A 1 93 ? 13.455 -13.837 -13.174 1.00 96.00 93 LEU A O 1
ATOM 742 N N . AS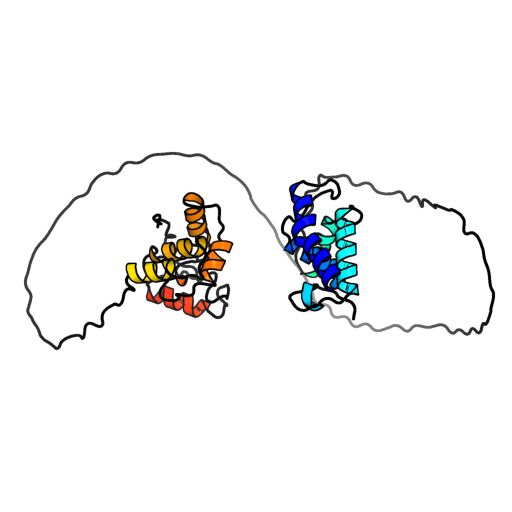P A 1 94 ? 11.469 -13.833 -14.234 1.00 95.50 94 ASP A N 1
ATOM 743 C CA . ASP A 1 94 ? 10.657 -13.694 -13.010 1.00 95.50 94 ASP A CA 1
ATOM 744 C C . ASP A 1 94 ? 10.700 -14.968 -12.152 1.00 95.50 94 ASP A C 1
ATOM 746 O O . ASP A 1 94 ? 10.893 -14.887 -10.938 1.00 95.50 94 ASP A O 1
ATOM 750 N N . GLU A 1 95 ? 10.612 -16.158 -12.754 1.00 95.00 95 GLU A N 1
ATOM 751 C CA . GLU A 1 95 ? 10.717 -17.429 -12.028 1.00 95.00 95 GLU A CA 1
ATOM 752 C C . GLU A 1 95 ? 12.097 -17.616 -11.370 1.00 95.00 95 GLU A C 1
ATOM 754 O O . GLU A 1 95 ? 12.175 -18.062 -10.219 1.00 95.00 95 GLU A O 1
ATOM 759 N N . ARG A 1 96 ? 13.199 -17.237 -12.036 1.00 94.81 96 ARG A N 1
ATOM 760 C CA . ARG A 1 96 ? 14.544 -17.187 -11.427 1.00 94.81 96 ARG A CA 1
ATOM 761 C C . ARG A 1 96 ? 14.616 -16.143 -10.310 1.00 94.81 96 ARG A C 1
ATOM 763 O O . ARG A 1 96 ? 15.042 -16.464 -9.202 1.00 94.81 96 ARG A O 1
ATOM 770 N N . SER A 1 97 ? 14.126 -14.932 -10.561 1.00 94.44 97 SER A N 1
ATOM 771 C CA . SER A 1 97 ? 14.080 -13.836 -9.584 1.00 94.44 97 SER A CA 1
ATOM 772 C C . SER A 1 97 ? 13.258 -14.204 -8.331 1.00 94.44 97 SER A C 1
ATOM 774 O O . SER A 1 97 ? 13.615 -13.849 -7.207 1.00 94.44 97 SER A O 1
ATOM 776 N N . LEU A 1 98 ? 12.164 -14.959 -8.470 1.00 92.94 98 LEU A N 1
ATOM 777 C CA . LEU A 1 98 ? 11.378 -15.486 -7.349 1.00 92.94 98 LEU A CA 1
ATOM 778 C C . LEU A 1 98 ? 12.128 -16.581 -6.578 1.00 92.94 98 LEU A C 1
ATOM 780 O O . LEU A 1 98 ? 12.186 -16.487 -5.346 1.00 92.94 98 LEU A O 1
ATOM 784 N N . ARG A 1 99 ? 12.758 -17.541 -7.274 1.00 92.62 99 ARG A N 1
ATOM 785 C CA . ARG A 1 99 ? 13.587 -18.598 -6.661 1.00 92.62 99 ARG A CA 1
ATOM 786 C C . ARG A 1 99 ? 14.719 -18.026 -5.804 1.00 92.62 99 ARG A C 1
ATOM 788 O O . ARG A 1 99 ? 14.828 -18.417 -4.645 1.00 92.62 99 ARG A O 1
ATOM 795 N N . LEU A 1 100 ? 15.473 -17.048 -6.320 1.00 90.06 100 LEU A N 1
ATOM 796 C CA . LEU A 1 100 ? 16.575 -16.376 -5.603 1.00 90.06 100 LEU A CA 1
ATOM 797 C C . LEU A 1 100 ? 16.153 -15.739 -4.266 1.00 90.06 100 LEU A C 1
ATOM 799 O O . LEU A 1 100 ? 16.980 -15.545 -3.385 1.00 90.06 100 LEU A O 1
ATOM 803 N N . ARG A 1 101 ? 14.863 -15.422 -4.092 1.00 87.12 101 ARG A N 1
ATOM 804 C CA . ARG A 1 101 ? 14.306 -14.801 -2.875 1.00 87.12 101 ARG A CA 1
ATOM 805 C C . ARG A 1 101 ? 13.452 -15.766 -2.044 1.00 87.12 101 ARG A C 1
ATOM 807 O O . ARG A 1 101 ? 12.577 -15.315 -1.303 1.00 87.12 101 ARG A O 1
ATOM 814 N N . GLY A 1 102 ? 13.612 -17.077 -2.238 1.00 86.44 102 GLY A N 1
ATOM 815 C CA . GLY A 1 102 ? 12.857 -18.112 -1.521 1.00 86.44 102 GLY A CA 1
ATOM 816 C C . GLY A 1 102 ? 11.349 -18.134 -1.813 1.00 86.44 102 GLY A C 1
ATOM 817 O O . GLY A 1 102 ? 10.578 -18.710 -1.045 1.00 86.44 102 GLY A O 1
ATOM 818 N N . LYS A 1 103 ? 10.887 -17.504 -2.903 1.00 79.50 103 LYS A N 1
ATOM 819 C CA . LYS A 1 103 ? 9.462 -17.444 -3.265 1.00 79.50 103 LYS A CA 1
ATOM 820 C C . LYS A 1 103 ? 9.137 -18.468 -4.344 1.00 79.50 103 LYS A C 1
ATOM 822 O O . LYS A 1 103 ? 9.805 -18.549 -5.369 1.00 79.50 103 LYS A O 1
ATOM 827 N N . LYS A 1 104 ? 8.053 -19.221 -4.143 1.00 72.31 104 LYS A N 1
ATOM 828 C CA . LYS A 1 104 ? 7.522 -20.126 -5.170 1.00 72.31 104 LYS A CA 1
ATOM 829 C C . LYS A 1 104 ? 6.925 -19.306 -6.318 1.00 72.31 104 LYS A C 1
ATOM 831 O O . LYS A 1 104 ? 6.091 -18.432 -6.077 1.00 72.31 104 LYS A O 1
ATOM 836 N N . GLY A 1 105 ? 7.339 -19.610 -7.548 1.00 62.22 105 GLY A N 1
ATOM 837 C CA . GLY A 1 105 ? 6.720 -19.079 -8.763 1.00 62.22 105 GLY A CA 1
ATOM 838 C C . GLY A 1 105 ? 5.232 -19.431 -8.839 1.00 62.22 105 GLY A C 1
ATOM 839 O O . GLY A 1 105 ? 4.786 -20.442 -8.283 1.00 62.22 105 GLY A O 1
ATOM 840 N N . LYS A 1 106 ? 4.440 -18.608 -9.535 1.00 58.03 106 LYS A N 1
ATOM 841 C CA . LYS A 1 106 ? 3.070 -19.001 -9.888 1.00 58.03 106 LYS A CA 1
ATOM 842 C C . LYS A 1 106 ? 3.167 -20.155 -10.880 1.00 58.03 106 LYS A C 1
ATOM 844 O O . LYS A 1 106 ? 3.628 -19.938 -11.992 1.00 58.03 106 LYS A O 1
ATOM 849 N N . LYS A 1 107 ? 2.713 -21.358 -10.500 1.00 49.62 107 LYS A N 1
ATOM 850 C CA . LYS A 1 107 ? 2.644 -22.500 -11.428 1.00 49.62 107 LYS A CA 1
ATOM 851 C C . LYS A 1 107 ? 1.995 -22.061 -12.744 1.00 49.62 107 LYS A C 1
ATOM 853 O O . LYS A 1 107 ? 0.861 -21.575 -12.722 1.00 49.62 107 LYS A O 1
ATOM 858 N N . ARG A 1 108 ? 2.686 -22.297 -13.866 1.00 51.16 108 ARG A N 1
ATOM 859 C CA . ARG A 1 108 ? 2.097 -22.244 -15.211 1.00 51.16 108 ARG A CA 1
ATOM 860 C C . ARG A 1 108 ? 0.796 -23.048 -15.177 1.00 51.16 108 ARG A C 1
ATOM 862 O O . ARG A 1 108 ? 0.794 -24.206 -14.755 1.00 51.16 108 ARG A O 1
ATOM 869 N N . LYS A 1 109 ? -0.321 -22.436 -15.579 1.00 38.88 109 LYS A N 1
ATOM 870 C CA . LYS A 1 109 ? -1.617 -23.121 -15.681 1.00 38.88 109 LYS A CA 1
ATOM 871 C C . LYS A 1 109 ? -1.630 -23.928 -16.982 1.00 38.88 109 LYS A C 1
ATOM 873 O O . LYS A 1 109 ? -2.303 -23.554 -17.935 1.00 38.88 109 LYS A O 1
ATOM 878 N N . GLY A 1 110 ? -0.795 -24.965 -17.033 1.00 39.00 110 GLY A N 1
ATOM 879 C CA . GLY A 1 110 ? -0.656 -25.828 -18.199 1.00 39.00 110 GLY A CA 1
ATOM 880 C C . GLY A 1 110 ? -1.947 -26.589 -18.483 1.00 39.00 110 GLY A C 1
ATOM 881 O O . GLY A 1 110 ? -2.604 -27.065 -17.555 1.00 39.00 110 GLY A O 1
ATOM 882 N N . GLY A 1 111 ? -2.288 -26.711 -19.765 1.00 34.03 111 GLY A N 1
ATOM 883 C CA . GLY A 1 111 ? -3.083 -27.848 -20.216 1.00 34.03 111 GLY A CA 1
ATOM 884 C C . GLY A 1 111 ? -2.250 -29.125 -20.076 1.00 34.03 111 GLY A C 1
ATOM 885 O O . GLY A 1 111 ? -1.028 -29.076 -20.222 1.00 34.03 111 GLY A O 1
ATOM 886 N N . GLY A 1 112 ? -2.902 -30.243 -19.756 1.00 31.75 112 GLY A N 1
ATOM 887 C CA . GLY A 1 112 ? -2.325 -31.567 -20.006 1.00 31.75 112 GLY A CA 1
ATOM 888 C C . GLY A 1 112 ? -2.436 -31.920 -21.496 1.00 31.75 112 GLY A C 1
ATOM 889 O O . GLY A 1 112 ? -3.163 -31.243 -22.221 1.00 31.75 112 GLY A O 1
ATOM 890 N N . GLY A 1 113 ? -1.757 -32.952 -21.985 1.00 31.72 113 GLY A N 1
ATOM 891 C CA . GLY A 1 113 ? -0.879 -33.895 -21.280 1.00 31.72 113 GLY A CA 1
ATOM 892 C C . GLY A 1 113 ? -0.164 -34.804 -22.287 1.00 31.72 113 GLY A C 1
ATOM 893 O O . GLY A 1 113 ? 0.050 -34.371 -23.413 1.00 31.72 113 GLY A O 1
ATOM 894 N N . GLU A 1 114 ? 0.139 -36.039 -21.877 1.00 29.38 114 GLU A N 1
ATOM 895 C CA . GLU A 1 114 ? 0.707 -37.131 -22.693 1.00 29.38 114 GLU A CA 1
ATOM 896 C C . GLU A 1 114 ? 2.217 -37.034 -22.990 1.00 29.38 114 GLU A C 1
ATOM 898 O O . GLU A 1 114 ? 2.687 -36.662 -24.061 1.00 29.38 114 GLU A O 1
ATOM 903 N N . ASP A 1 115 ? 2.998 -37.386 -21.968 1.00 32.66 115 ASP A N 1
ATOM 904 C CA . ASP A 1 115 ? 3.587 -38.731 -21.866 1.00 32.66 115 ASP A CA 1
ATOM 905 C C . ASP A 1 115 ? 3.995 -39.373 -23.215 1.00 32.66 115 ASP A C 1
ATOM 907 O O . ASP A 1 115 ? 3.170 -39.942 -23.927 1.00 32.66 115 ASP A O 1
ATOM 911 N N . GLY A 1 116 ? 5.292 -39.357 -23.540 1.00 29.56 116 GLY A N 1
ATOM 912 C CA . GLY A 1 116 ? 5.829 -40.026 -24.730 1.00 29.56 116 GLY A CA 1
ATOM 913 C C . GLY A 1 116 ? 7.334 -40.272 -24.635 1.00 29.56 116 GLY A C 1
ATOM 914 O O . GLY A 1 116 ? 8.137 -39.357 -24.816 1.00 29.56 116 GLY A O 1
ATOM 915 N N . GLU A 1 117 ? 7.729 -41.512 -24.344 1.00 27.72 117 GLU A N 1
ATOM 916 C CA . GLU A 1 117 ? 9.137 -41.916 -24.312 1.00 27.72 117 GLU A CA 1
ATOM 917 C C . GLU A 1 117 ? 9.796 -41.894 -25.702 1.00 27.72 117 GLU A C 1
ATOM 919 O O . GLU A 1 117 ? 9.249 -42.376 -26.689 1.00 27.72 117 GLU A O 1
ATOM 924 N N . GLY A 1 118 ? 11.055 -41.449 -25.729 1.00 26.61 118 GLY A N 1
ATOM 925 C CA . GLY A 1 118 ? 12.083 -42.028 -26.594 1.00 26.61 118 GLY A CA 1
ATOM 926 C C . GLY A 1 118 ? 12.041 -41.735 -28.100 1.00 26.61 118 GLY A C 1
ATOM 927 O O . GLY A 1 118 ? 11.532 -42.528 -28.886 1.00 26.61 118 GLY A O 1
ATOM 928 N N . ARG A 1 119 ? 12.872 -40.776 -28.536 1.00 28.45 119 ARG A N 1
ATOM 929 C CA . ARG A 1 119 ? 14.014 -41.109 -29.419 1.00 28.45 119 ARG A CA 1
ATOM 930 C C . ARG A 1 119 ? 15.011 -39.962 -29.537 1.00 28.45 119 ARG A C 1
ATOM 932 O O . ARG A 1 119 ? 14.651 -38.836 -29.861 1.00 28.45 119 ARG A O 1
ATOM 939 N N . GLY A 1 120 ? 16.292 -40.266 -29.346 1.00 28.03 120 GLY A N 1
ATOM 940 C CA . GLY A 1 120 ? 17.357 -39.315 -29.642 1.00 28.03 120 GLY A CA 1
ATOM 941 C C . GLY A 1 120 ? 17.526 -39.105 -31.149 1.00 28.03 120 GLY A C 1
ATOM 942 O O . GLY A 1 120 ? 17.522 -40.063 -31.923 1.00 28.03 120 GLY A O 1
ATOM 943 N N . LYS A 1 121 ? 17.768 -37.858 -31.560 1.00 30.69 121 LYS A N 1
ATOM 944 C CA . LYS A 1 121 ? 18.393 -37.541 -32.849 1.00 30.69 121 LYS A CA 1
ATOM 945 C C . LYS A 1 121 ? 19.369 -36.381 -32.666 1.00 30.69 121 LYS A C 1
ATOM 947 O O . LYS A 1 121 ? 18.968 -35.235 -32.499 1.00 30.69 121 LYS A O 1
ATOM 952 N N . LYS A 1 122 ? 20.669 -36.693 -32.693 1.00 28.53 122 LYS A N 1
ATOM 953 C CA . LYS A 1 122 ? 21.732 -35.686 -32.800 1.00 28.53 122 LYS A CA 1
ATOM 954 C C . LYS A 1 122 ? 21.633 -35.033 -34.182 1.00 28.53 122 LYS A C 1
ATOM 956 O O . LYS A 1 122 ? 22.037 -35.638 -35.171 1.00 28.53 122 LYS A O 1
ATOM 961 N N . GLY A 1 123 ? 21.098 -33.817 -34.245 1.00 27.72 123 GLY A N 1
ATOM 962 C CA . GLY A 1 123 ? 21.195 -32.955 -35.422 1.00 27.72 123 GLY A CA 1
ATOM 963 C C . GLY A 1 123 ? 22.551 -32.255 -35.438 1.00 27.72 123 GLY A C 1
ATOM 964 O O . GLY A 1 123 ? 22.698 -31.190 -34.849 1.00 27.72 123 GLY A O 1
ATOM 965 N N . LYS A 1 124 ? 23.552 -32.874 -36.072 1.00 24.28 124 LYS A N 1
ATOM 966 C CA . LYS A 1 124 ? 24.855 -32.248 -36.335 1.00 24.28 124 LYS A CA 1
ATOM 967 C C . LYS A 1 124 ? 24.644 -31.168 -37.404 1.00 24.28 124 LYS A C 1
ATOM 969 O O . LYS A 1 124 ? 24.361 -31.516 -38.545 1.00 24.28 124 LYS A O 1
ATOM 974 N N . VAL A 1 125 ? 24.764 -29.890 -37.044 1.00 30.64 125 VAL A N 1
ATOM 975 C CA . VAL A 1 125 ? 24.921 -28.808 -38.029 1.00 30.64 125 VAL A CA 1
ATOM 976 C C . VAL A 1 125 ? 26.406 -28.492 -38.120 1.00 30.64 125 VAL A C 1
ATOM 978 O O . VAL A 1 125 ? 27.055 -28.172 -37.128 1.00 30.64 125 VAL A O 1
ATOM 981 N N . GLU A 1 126 ? 26.932 -28.665 -39.321 1.00 25.00 126 GLU A N 1
ATOM 982 C CA . GLU A 1 126 ? 28.340 -28.591 -39.681 1.00 25.00 126 GLU A CA 1
ATOM 983 C C . GLU A 1 126 ? 28.450 -27.557 -40.797 1.00 25.00 126 GLU A C 1
ATOM 985 O O . GLU A 1 126 ? 27.926 -27.791 -41.883 1.00 25.00 126 GLU A O 1
ATOM 990 N N . VAL A 1 127 ? 29.076 -26.409 -40.517 1.00 30.52 127 VAL A N 1
ATOM 991 C CA . VAL A 1 127 ? 29.502 -25.446 -41.542 1.00 30.52 127 VAL A CA 1
ATOM 992 C C . VAL A 1 127 ? 30.866 -24.870 -41.156 1.00 30.52 127 VAL A C 1
ATOM 994 O O . VAL A 1 127 ? 31.032 -24.265 -40.100 1.00 30.52 127 VAL A O 1
ATOM 997 N N . ASP A 1 128 ? 31.815 -25.129 -42.048 1.00 28.94 128 ASP A N 1
ATOM 998 C CA . ASP A 1 128 ? 33.141 -24.555 -42.284 1.00 28.94 128 ASP A CA 1
ATOM 999 C C . ASP A 1 128 ? 33.814 -23.619 -41.263 1.00 28.94 128 ASP A C 1
ATOM 1001 O O . ASP A 1 128 ? 33.466 -22.450 -41.083 1.00 28.94 128 ASP A O 1
ATOM 1005 N N . GLN A 1 129 ? 34.968 -24.086 -40.774 1.00 29.47 129 GLN A N 1
ATOM 1006 C CA . GLN A 1 129 ? 36.072 -23.221 -40.359 1.00 29.47 129 GLN A CA 1
ATOM 1007 C C . GLN A 1 129 ? 36.933 -22.855 -41.575 1.00 29.47 129 GLN A C 1
ATOM 1009 O O . GLN A 1 129 ? 37.442 -23.742 -42.260 1.00 29.47 129 GLN A O 1
ATOM 1014 N N . LYS A 1 130 ? 37.201 -21.561 -41.793 1.00 32.44 130 LYS A N 1
ATOM 1015 C CA . LYS A 1 130 ? 38.256 -21.118 -42.718 1.00 32.44 130 LYS A CA 1
ATOM 1016 C C . LYS A 1 130 ? 39.546 -20.828 -41.950 1.00 32.44 130 LYS A C 1
ATOM 1018 O O . LYS A 1 130 ? 39.561 -20.048 -41.002 1.00 32.44 130 LYS A O 1
ATOM 1023 N N . SER A 1 131 ? 40.624 -21.480 -42.366 1.00 31.47 131 SER A N 1
ATOM 1024 C CA . SER A 1 131 ? 41.876 -21.607 -41.617 1.00 31.47 131 SER A CA 1
ATOM 1025 C C . SER A 1 131 ? 42.703 -20.321 -41.517 1.00 31.47 131 SER A C 1
ATOM 1027 O O . SER A 1 131 ? 42.841 -19.587 -42.496 1.00 31.47 131 SER A O 1
ATOM 1029 N N . LYS A 1 132 ? 43.430 -20.164 -40.402 1.00 32.22 132 LYS A N 1
ATOM 1030 C CA . LYS A 1 132 ? 44.822 -19.680 -40.417 1.00 32.22 132 LYS A CA 1
ATOM 1031 C C . LYS A 1 132 ? 45.585 -20.186 -39.191 1.00 32.22 132 LYS A C 1
ATOM 1033 O O . LYS A 1 132 ? 45.126 -20.043 -38.065 1.00 32.22 132 LYS A O 1
ATOM 1038 N N . ALA A 1 133 ? 46.737 -20.804 -39.435 1.00 29.36 133 ALA A N 1
ATOM 1039 C CA . ALA A 1 133 ? 47.602 -21.380 -38.410 1.00 29.36 133 ALA A CA 1
ATOM 1040 C C . ALA A 1 133 ? 48.697 -20.397 -37.971 1.00 29.36 133 ALA A C 1
ATOM 1042 O O . ALA A 1 133 ? 49.104 -19.556 -38.768 1.00 29.36 133 ALA A O 1
ATOM 1043 N N . ILE A 1 134 ? 49.239 -20.603 -36.767 1.00 31.05 134 ILE A N 1
ATOM 1044 C CA . ILE A 1 134 ? 50.653 -20.396 -36.408 1.00 31.05 134 ILE A CA 1
ATOM 1045 C C . ILE A 1 134 ? 50.995 -21.413 -35.303 1.00 31.05 134 ILE A C 1
ATOM 1047 O O . ILE A 1 134 ? 50.228 -21.596 -34.360 1.00 31.05 134 ILE A O 1
ATOM 1051 N N . LYS A 1 135 ? 52.134 -22.101 -35.444 1.00 29.22 135 LYS A N 1
ATOM 1052 C CA . LYS A 1 135 ? 52.682 -23.038 -34.448 1.00 29.22 135 LYS A CA 1
ATOM 1053 C C . LYS A 1 135 ? 53.419 -22.290 -33.330 1.00 29.22 135 LYS A C 1
ATOM 1055 O O . LYS A 1 135 ? 54.187 -21.382 -33.643 1.00 29.22 135 LYS A O 1
ATOM 1060 N N . LYS A 1 136 ? 53.399 -22.833 -32.106 1.00 28.45 136 LYS A N 1
ATOM 1061 C CA . LYS A 1 136 ? 54.649 -23.256 -31.442 1.00 28.45 136 LYS A CA 1
ATOM 1062 C C . LYS A 1 136 ? 54.396 -24.310 -30.361 1.00 28.45 136 LYS A C 1
ATOM 1064 O O . LYS A 1 136 ? 53.384 -24.265 -29.674 1.00 28.45 136 LYS A O 1
ATOM 1069 N N . GLU A 1 137 ? 55.318 -25.259 -30.258 1.00 30.11 137 GLU A N 1
ATOM 1070 C CA . GLU A 1 137 ? 55.288 -26.394 -29.331 1.00 30.11 137 GLU A CA 1
ATOM 1071 C C . GLU A 1 137 ? 56.095 -26.082 -28.060 1.00 30.11 137 GLU A C 1
ATOM 1073 O O . GLU A 1 137 ? 57.149 -25.448 -28.143 1.00 30.11 137 GLU A O 1
ATOM 1078 N N . SER A 1 138 ? 55.676 -26.636 -26.921 1.00 29.27 138 SER A N 1
ATOM 1079 C CA . SER A 1 138 ? 56.579 -27.378 -26.029 1.00 29.27 138 SER A CA 1
ATOM 1080 C C . SER A 1 138 ? 55.779 -28.358 -25.159 1.00 29.27 138 SER A C 1
ATOM 1082 O O . SER A 1 138 ? 54.634 -28.100 -24.793 1.00 29.27 138 SER A O 1
ATOM 1084 N N . LYS A 1 139 ? 56.378 -29.523 -24.893 1.00 27.44 139 LYS A N 1
ATOM 1085 C CA . LYS A 1 139 ? 55.798 -30.691 -24.213 1.00 27.44 139 LYS A CA 1
ATOM 1086 C C . LYS A 1 139 ? 56.774 -31.151 -23.129 1.00 27.44 139 LYS A C 1
ATOM 1088 O O . LYS A 1 139 ? 57.943 -31.308 -23.463 1.00 27.44 139 LYS A O 1
ATOM 1093 N N . VAL A 1 140 ? 56.285 -31.466 -21.926 1.00 29.00 140 VAL A N 1
ATOM 1094 C CA . VAL A 1 140 ? 56.812 -32.534 -21.043 1.00 29.00 140 VAL A CA 1
ATOM 1095 C C . VAL A 1 140 ? 55.616 -33.148 -20.288 1.00 29.00 140 VAL A C 1
ATOM 1097 O O . VAL A 1 140 ? 54.668 -32.429 -19.976 1.00 29.00 140 VAL A O 1
ATOM 1100 N N . GLU A 1 141 ? 55.635 -34.468 -20.089 1.00 31.12 141 GLU A N 1
ATOM 1101 C CA . GLU A 1 141 ? 54.603 -35.295 -19.430 1.00 31.12 141 GLU A CA 1
ATOM 1102 C C . GLU A 1 141 ? 55.098 -35.806 -18.053 1.00 31.12 141 GLU A C 1
ATOM 1104 O O . GLU A 1 141 ? 56.073 -35.271 -17.532 1.00 31.12 141 GLU A O 1
ATOM 1109 N N . ASP A 1 142 ? 54.418 -36.838 -17.533 1.00 29.00 142 ASP A N 1
ATOM 1110 C CA . ASP A 1 142 ? 54.644 -37.681 -16.338 1.00 29.00 142 ASP A CA 1
ATOM 1111 C C . ASP A 1 142 ? 53.667 -37.331 -15.194 1.00 29.00 142 ASP A C 1
ATOM 1113 O O . ASP A 1 142 ? 53.793 -36.305 -14.530 1.00 29.00 142 ASP A O 1
ATOM 1117 N N . ASP A 1 143 ? 52.502 -37.978 -15.057 1.00 28.34 143 ASP A N 1
ATOM 1118 C CA . ASP A 1 143 ? 52.169 -39.416 -14.893 1.00 28.34 143 ASP A CA 1
ATOM 1119 C C . ASP A 1 143 ? 52.501 -39.965 -13.493 1.00 28.34 143 ASP A C 1
ATOM 1121 O O . ASP A 1 143 ? 53.657 -40.014 -13.091 1.00 28.34 143 ASP A O 1
ATOM 1125 N N . GLU A 1 144 ? 51.451 -40.350 -12.757 1.00 29.11 144 GLU A N 1
ATOM 1126 C CA . GLU A 1 144 ? 51.386 -41.554 -11.909 1.00 29.11 144 GLU A CA 1
ATOM 1127 C C . GLU A 1 144 ? 49.961 -41.711 -11.334 1.00 29.11 144 GLU A C 1
ATOM 1129 O O . GLU A 1 144 ? 49.212 -40.742 -11.151 1.00 29.11 144 GLU A O 1
ATOM 1134 N N . ARG A 1 145 ? 49.539 -42.959 -11.086 1.00 28.66 145 ARG A N 1
ATOM 1135 C CA . ARG A 1 145 ? 48.117 -43.326 -10.963 1.00 28.66 145 ARG A CA 1
ATOM 1136 C C . ARG A 1 145 ? 47.849 -44.351 -9.853 1.00 28.66 145 ARG A C 1
ATOM 1138 O O . ARG A 1 145 ? 48.171 -45.521 -10.026 1.00 28.66 145 ARG A O 1
ATOM 1145 N N . LEU A 1 146 ? 47.018 -43.958 -8.869 1.00 29.91 146 LEU A N 1
ATOM 1146 C CA . LEU A 1 146 ? 46.260 -44.848 -7.948 1.00 29.91 146 LEU A CA 1
ATOM 1147 C C . LEU A 1 146 ? 47.146 -45.647 -6.935 1.00 29.91 146 LEU A C 1
ATOM 1149 O O . LEU A 1 146 ? 48.362 -45.598 -7.069 1.00 29.91 146 LEU A O 1
ATOM 1153 N N . PRO A 1 147 ? 46.606 -46.334 -5.886 1.00 40.50 147 PRO A N 1
ATOM 1154 C CA . PRO A 1 147 ? 45.227 -46.806 -5.713 1.00 40.50 147 PRO A CA 1
ATOM 1155 C C . PRO A 1 147 ? 44.551 -46.607 -4.337 1.00 40.50 147 PRO A C 1
ATOM 1157 O O . PRO A 1 147 ? 45.066 -46.003 -3.403 1.00 40.50 147 PRO A O 1
ATOM 1160 N N . ALA A 1 148 ? 43.318 -47.119 -4.267 1.00 29.20 148 ALA A N 1
ATOM 1161 C CA . ALA A 1 148 ? 42.383 -47.027 -3.150 1.00 29.20 148 ALA A CA 1
ATOM 1162 C C . ALA A 1 148 ? 42.723 -47.928 -1.946 1.00 29.20 148 ALA A C 1
ATOM 1164 O O . ALA A 1 148 ? 43.428 -48.930 -2.069 1.00 29.20 148 ALA A O 1
ATOM 1165 N N . ARG A 1 149 ? 42.078 -47.653 -0.802 1.00 27.33 149 ARG A N 1
ATOM 1166 C CA . ARG A 1 149 ? 41.893 -48.626 0.286 1.00 27.33 149 ARG A CA 1
ATOM 1167 C C . ARG A 1 149 ? 40.504 -48.482 0.919 1.00 27.33 149 ARG A C 1
ATOM 1169 O O . ARG A 1 149 ? 39.948 -47.390 0.944 1.00 27.33 149 ARG A O 1
ATOM 1176 N N . ALA A 1 150 ? 39.944 -49.599 1.378 1.00 27.42 150 ALA A N 1
ATOM 1177 C CA . ALA A 1 150 ? 38.578 -49.731 1.896 1.00 27.42 150 ALA A CA 1
ATOM 1178 C C . ALA A 1 150 ? 38.558 -50.235 3.357 1.00 27.42 150 ALA A C 1
ATOM 1180 O O . ALA A 1 150 ? 39.616 -50.601 3.872 1.00 27.42 150 ALA A O 1
ATOM 1181 N N . LYS A 1 151 ? 37.337 -50.373 3.916 1.00 26.84 151 LYS A N 1
ATOM 1182 C CA . LYS A 1 151 ? 36.959 -50.882 5.265 1.00 26.84 151 LYS A CA 1
ATOM 1183 C C . LYS A 1 151 ? 37.163 -49.880 6.419 1.00 26.84 151 LYS A C 1
ATOM 1185 O O . LYS A 1 151 ? 37.994 -48.992 6.286 1.00 26.84 151 LYS A O 1
ATOM 1190 N N . GLU A 1 152 ? 36.432 -49.906 7.542 1.00 28.33 152 GLU A N 1
ATOM 1191 C CA . GLU A 1 152 ? 35.307 -50.721 8.087 1.00 28.33 152 GLU A CA 1
ATOM 1192 C C . GLU A 1 152 ? 34.183 -49.732 8.538 1.00 28.33 152 GLU A C 1
ATOM 1194 O O . GLU A 1 152 ? 34.493 -48.607 8.912 1.00 28.33 152 GLU A O 1
ATOM 1199 N N . SER A 1 153 ? 32.863 -49.926 8.388 1.00 26.14 153 SER A N 1
ATOM 1200 C CA . SER A 1 153 ? 31.906 -50.868 9.018 1.00 26.14 153 SER A CA 1
ATOM 1201 C C . SER A 1 153 ? 31.827 -50.885 10.562 1.00 26.14 153 SER A C 1
ATOM 1203 O O . SER A 1 153 ? 32.624 -51.562 11.206 1.00 26.14 153 SER A O 1
ATOM 1205 N N . LYS A 1 154 ? 30.754 -50.311 11.137 1.00 26.92 154 LYS A N 1
ATOM 1206 C CA . LYS A 1 154 ? 30.033 -50.907 12.284 1.00 26.92 154 LYS A CA 1
ATOM 1207 C C . LYS A 1 154 ? 28.518 -50.652 12.163 1.00 26.92 154 LYS A C 1
ATOM 1209 O O . LYS A 1 154 ? 28.110 -49.615 11.646 1.00 26.92 154 LYS A O 1
ATOM 1214 N N . VAL A 1 155 ? 27.732 -51.636 12.595 1.00 29.86 155 VAL A N 1
ATOM 1215 C CA . VAL A 1 155 ? 26.261 -51.739 12.560 1.00 29.86 155 VAL A CA 1
ATOM 1216 C C . VAL A 1 155 ? 25.728 -51.822 13.998 1.00 29.86 155 VAL A C 1
ATOM 1218 O O . VAL A 1 155 ? 26.459 -52.300 14.862 1.00 29.86 155 VAL A O 1
ATOM 1221 N N . GLU A 1 156 ? 24.497 -51.347 14.212 1.00 29.92 156 GLU A N 1
ATOM 1222 C CA . GLU A 1 156 ? 23.528 -51.622 15.302 1.00 29.92 156 GLU A CA 1
ATOM 1223 C C . GLU A 1 156 ? 22.346 -50.660 14.994 1.00 29.92 156 GLU A C 1
ATOM 1225 O O . GLU A 1 156 ? 22.494 -49.449 15.148 1.00 29.92 156 GLU A O 1
ATOM 1230 N N . ASP A 1 157 ? 21.324 -51.017 14.204 1.00 27.84 157 ASP A N 1
ATOM 1231 C CA . ASP A 1 157 ? 20.189 -51.936 14.456 1.00 27.84 157 ASP A CA 1
ATOM 1232 C C . ASP A 1 157 ? 19.403 -51.651 15.751 1.00 27.84 157 ASP A C 1
ATOM 1234 O O . ASP A 1 157 ? 19.893 -51.924 16.841 1.00 27.84 157 ASP A O 1
ATOM 1238 N N . ASP A 1 158 ? 18.168 -51.146 15.596 1.00 28.23 158 ASP A N 1
ATOM 1239 C CA . ASP A 1 158 ? 16.982 -51.512 16.395 1.00 28.23 158 ASP A CA 1
ATOM 1240 C C . ASP A 1 158 ? 15.687 -51.190 15.594 1.00 28.23 158 ASP A C 1
ATOM 1242 O O . ASP A 1 158 ? 15.744 -50.584 14.517 1.00 28.23 158 ASP A O 1
ATOM 1246 N N . GLU A 1 159 ? 14.527 -51.666 16.052 1.00 26.53 159 GLU A N 1
ATOM 1247 C CA . GLU A 1 159 ? 13.497 -52.260 15.186 1.00 26.53 159 GLU A CA 1
ATOM 1248 C C . GLU A 1 159 ? 12.209 -51.413 14.975 1.00 26.53 159 GLU A C 1
ATOM 1250 O O . GLU A 1 159 ? 11.964 -50.374 15.587 1.00 26.53 159 GLU A O 1
ATOM 1255 N N . GLN A 1 160 ? 11.370 -51.858 14.034 1.00 32.12 160 GLN A N 1
ATOM 1256 C CA . GLN A 1 160 ? 10.079 -51.273 13.601 1.00 32.12 160 GLN A CA 1
ATOM 1257 C C . GLN A 1 160 ? 8.900 -52.119 14.204 1.00 32.12 160 GLN A C 1
ATOM 1259 O O . GLN A 1 160 ? 9.211 -52.948 15.055 1.00 32.12 160 GLN A O 1
ATOM 1264 N N . PRO A 1 161 ? 7.579 -52.066 13.834 1.00 43.41 161 PRO A N 1
ATOM 1265 C CA . PRO A 1 161 ? 6.792 -51.236 12.894 1.00 43.41 161 PRO A CA 1
ATOM 1266 C C . PRO A 1 161 ? 5.404 -50.717 13.484 1.00 43.41 161 PRO A C 1
ATOM 1268 O O . PRO A 1 161 ? 5.451 -50.039 14.504 1.00 43.41 161 PRO A O 1
ATOM 1271 N N . PRO A 1 162 ? 4.178 -50.840 12.878 1.00 45.66 162 PRO A N 1
ATOM 1272 C CA . PRO A 1 162 ? 3.580 -49.764 12.044 1.00 45.66 162 PRO A CA 1
ATOM 1273 C C . PRO A 1 162 ? 2.050 -49.413 12.176 1.00 45.66 162 PRO A C 1
ATOM 1275 O O . PRO A 1 162 ? 1.249 -50.164 12.723 1.00 45.66 162 PRO A O 1
ATOM 1278 N N . ALA A 1 163 ? 1.635 -48.371 11.414 1.00 29.14 163 ALA A N 1
ATOM 1279 C CA . ALA A 1 163 ? 0.310 -48.146 10.754 1.00 29.14 163 ALA A CA 1
ATOM 1280 C C . ALA A 1 163 ? -0.911 -47.658 11.616 1.00 29.14 163 ALA A C 1
ATOM 1282 O O . ALA A 1 163 ? -0.877 -47.759 12.829 1.00 29.14 163 ALA A O 1
ATOM 1283 N N . THR A 1 164 ? -2.023 -47.047 11.126 1.00 27.55 164 THR A N 1
ATOM 1284 C CA . THR A 1 164 ? -2.736 -47.021 9.811 1.00 27.55 164 THR A CA 1
ATOM 1285 C C . THR A 1 164 ? -3.652 -45.765 9.550 1.00 27.55 164 THR A C 1
ATOM 1287 O O . THR A 1 164 ? -4.121 -45.134 10.484 1.00 27.55 164 THR A O 1
ATOM 1290 N N . LYS A 1 165 ? -4.005 -45.512 8.259 1.00 26.42 165 LYS A N 1
ATOM 1291 C CA . LYS A 1 165 ? -5.303 -45.017 7.653 1.00 26.42 165 LYS A CA 1
ATOM 1292 C C . LYS A 1 165 ? -5.931 -43.595 7.903 1.00 26.42 165 LYS A C 1
ATOM 1294 O O . LYS A 1 165 ? -6.487 -43.329 8.953 1.00 26.42 165 LYS A O 1
ATOM 1299 N N . LYS A 1 166 ? -5.973 -42.772 6.817 1.00 25.42 166 LYS A N 1
ATOM 1300 C CA . LYS A 1 166 ? -7.125 -42.214 5.992 1.00 25.42 166 LYS A CA 1
ATOM 1301 C C . LYS A 1 166 ? -8.533 -41.926 6.622 1.00 25.42 166 LYS A C 1
ATOM 1303 O O . LYS A 1 166 ? -8.862 -42.630 7.564 1.00 25.42 166 LYS A O 1
ATOM 1308 N N . PRO A 1 167 ? -9.468 -41.118 6.008 1.00 30.77 167 PRO A N 1
ATOM 1309 C CA . PRO A 1 167 ? -9.435 -40.226 4.810 1.00 30.77 167 PRO A CA 1
ATOM 1310 C C . PRO A 1 167 ? -10.169 -38.834 4.946 1.00 30.77 167 PRO A C 1
ATOM 1312 O O . PRO A 1 167 ? -10.574 -38.413 6.021 1.00 30.77 167 PRO A O 1
ATOM 1315 N N . ARG A 1 168 ? -10.361 -38.122 3.811 1.00 30.28 168 ARG A N 1
ATOM 1316 C CA . ARG A 1 168 ? -11.198 -36.904 3.590 1.00 30.28 168 ARG A CA 1
ATOM 1317 C C . ARG A 1 168 ? -12.720 -37.178 3.492 1.00 30.28 168 ARG A C 1
ATOM 1319 O O . ARG A 1 168 ? -13.100 -38.280 3.109 1.00 30.28 168 ARG A O 1
ATOM 1326 N N . PRO A 1 169 ? -13.561 -36.127 3.603 1.00 31.38 169 PRO A N 1
ATOM 1327 C CA . PRO A 1 169 ? -14.497 -35.761 2.510 1.00 31.38 169 PRO A CA 1
ATOM 1328 C C . PRO A 1 169 ? -14.230 -34.347 1.923 1.00 31.38 169 PRO A C 1
ATOM 1330 O O . PRO A 1 169 ? -13.218 -33.726 2.247 1.00 31.38 169 PRO A O 1
ATOM 1333 N N . SER A 1 170 ? -15.073 -33.830 1.006 1.00 26.38 170 SER A N 1
ATOM 1334 C CA . SER A 1 170 ? -14.947 -32.454 0.452 1.00 26.38 170 SER A CA 1
ATOM 1335 C C . SER A 1 170 ? -16.190 -31.955 -0.319 1.00 26.38 170 SER A C 1
ATOM 1337 O O . SER A 1 170 ? -16.948 -32.804 -0.784 1.00 26.38 170 SER A O 1
ATOM 1339 N N . LYS A 1 171 ? -16.264 -30.630 -0.609 1.00 28.83 171 LYS A N 1
ATOM 1340 C CA . LYS A 1 171 ? -17.282 -29.911 -1.448 1.00 28.83 171 LYS A CA 1
ATOM 1341 C C . LYS A 1 171 ? -18.656 -29.747 -0.745 1.00 28.83 171 LYS A C 1
ATOM 1343 O O . LYS A 1 171 ? -18.888 -30.470 0.209 1.00 28.83 171 LYS A O 1
ATOM 1348 N N . LYS A 1 172 ? -19.596 -28.838 -1.075 1.00 26.77 172 LYS A N 1
ATOM 1349 C CA . LYS A 1 172 ? -19.888 -27.802 -2.123 1.00 26.77 172 LYS A CA 1
ATOM 1350 C C . LYS A 1 172 ? -20.606 -26.611 -1.394 1.00 26.77 172 LYS A C 1
ATOM 1352 O O . LYS A 1 172 ? -21.037 -26.825 -0.272 1.00 26.77 172 LYS A O 1
ATOM 1357 N N . ASN A 1 173 ? -20.558 -25.336 -1.812 1.00 26.53 173 ASN A N 1
ATOM 1358 C CA . ASN A 1 173 ? -21.282 -24.626 -2.900 1.00 26.53 173 ASN A CA 1
ATOM 1359 C C . ASN A 1 173 ? -22.788 -24.345 -2.625 1.00 26.53 173 ASN A C 1
ATOM 1361 O O . ASN A 1 173 ? -23.395 -25.118 -1.904 1.00 26.53 173 ASN A O 1
ATOM 1365 N N . GLU A 1 174 ? -23.336 -23.290 -3.265 1.00 27.70 174 GLU A N 1
ATOM 1366 C CA . GLU A 1 174 ? -24.706 -22.693 -3.164 1.00 27.70 174 GLU A CA 1
ATOM 1367 C C . GLU A 1 174 ? -24.841 -21.560 -2.108 1.00 27.70 174 GLU A C 1
ATOM 1369 O O . GLU A 1 174 ? -24.408 -21.747 -0.977 1.00 27.70 174 GLU A O 1
ATOM 1374 N N . THR A 1 175 ? -25.268 -20.303 -2.361 1.00 27.83 175 THR A N 1
ATOM 1375 C CA . THR A 1 175 ? -26.036 -19.567 -3.417 1.00 27.83 175 THR A CA 1
ATOM 1376 C C . THR A 1 175 ? -27.504 -19.292 -3.028 1.00 27.83 175 THR A C 1
ATOM 1378 O O . THR A 1 175 ? -28.152 -20.180 -2.498 1.00 27.83 175 THR A O 1
ATOM 1381 N N . ILE A 1 176 ? -28.009 -18.084 -3.372 1.00 23.88 176 ILE A N 1
ATOM 1382 C CA . ILE A 1 176 ? -29.368 -17.515 -3.128 1.00 23.88 176 ILE A CA 1
ATOM 1383 C C . ILE A 1 176 ? -29.580 -17.051 -1.663 1.00 23.88 176 ILE A C 1
ATOM 1385 O O . ILE A 1 176 ? -29.243 -17.761 -0.728 1.00 23.88 176 ILE A O 1
ATOM 1389 N N . SER A 1 177 ? -29.806 -15.747 -1.408 1.00 24.23 177 SER A N 1
ATOM 1390 C CA . SER A 1 177 ? -31.083 -14.978 -1.467 1.00 24.23 177 SER A CA 1
ATOM 1391 C C . SER A 1 177 ? -32.099 -15.453 -0.404 1.00 24.23 177 SER A C 1
ATOM 1393 O O . SER A 1 177 ? -32.129 -16.629 -0.084 1.00 24.23 177 SER A O 1
ATOM 1395 N N . SER A 1 178 ? -32.960 -14.636 0.212 1.00 25.33 178 SER A N 1
ATOM 1396 C CA . SER A 1 178 ? -33.466 -13.300 -0.148 1.00 25.33 178 SER A CA 1
ATOM 1397 C C . SER A 1 178 ? -34.195 -12.665 1.056 1.00 25.33 178 SER A C 1
ATOM 1399 O O . SER A 1 178 ? -34.672 -13.393 1.914 1.00 25.33 178 SER A O 1
ATOM 1401 N N . TYR A 1 179 ? -34.314 -11.329 1.071 1.00 23.23 179 TYR A N 1
ATOM 1402 C CA . TYR A 1 179 ? -35.402 -10.507 1.653 1.00 23.23 179 TYR A CA 1
ATOM 1403 C C . TYR A 1 179 ? -36.323 -11.097 2.755 1.00 23.23 179 TYR A C 1
ATOM 1405 O O . TYR A 1 179 ? -37.121 -11.978 2.458 1.00 23.23 179 TYR A O 1
ATOM 1413 N N . PHE A 1 180 ? -36.383 -10.460 3.938 1.00 25.72 180 PHE A N 1
ATOM 1414 C CA . PHE A 1 180 ? -37.546 -9.649 4.386 1.00 25.72 180 PHE A CA 1
ATOM 1415 C C . PHE A 1 180 ? -37.296 -8.955 5.751 1.00 25.72 180 PHE A C 1
ATOM 1417 O O . PHE A 1 180 ? -36.717 -9.536 6.663 1.00 25.72 180 PHE A O 1
AT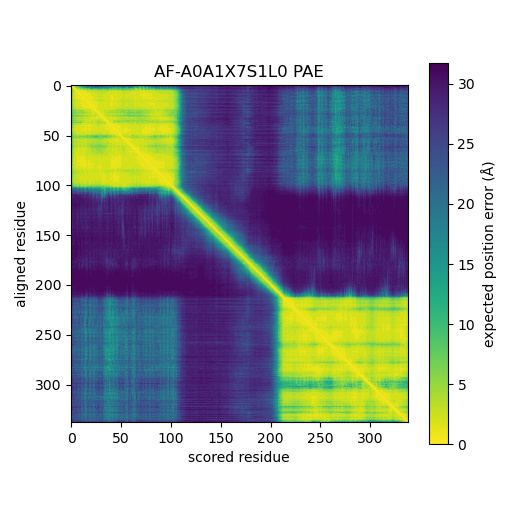OM 1424 N N . LEU A 1 181 ? -37.770 -7.712 5.883 1.00 30.77 181 LEU A N 1
ATOM 1425 C CA . LEU A 1 181 ? -38.022 -6.983 7.143 1.00 30.77 181 LEU A CA 1
ATOM 1426 C C . LEU A 1 181 ? -39.553 -6.968 7.351 1.00 30.77 181 LEU A C 1
ATOM 1428 O O . LEU A 1 181 ? -40.262 -6.948 6.341 1.00 30.77 181 LEU A O 1
ATOM 1432 N N . PRO A 1 182 ? -40.087 -6.970 8.591 1.00 31.03 182 PRO A N 1
ATOM 1433 C CA . PRO A 1 182 ? -40.259 -5.699 9.315 1.00 31.03 182 PRO A CA 1
ATOM 1434 C C . PRO A 1 182 ? -40.121 -5.764 10.854 1.00 31.03 182 PRO A C 1
ATOM 1436 O O . PRO A 1 182 ? -40.188 -6.822 11.475 1.00 31.03 182 PRO A O 1
ATOM 1439 N N . SER A 1 183 ? -39.978 -4.588 11.476 1.00 32.59 183 SER A N 1
ATOM 1440 C CA . SER A 1 183 ? -40.126 -4.368 12.928 1.00 32.59 183 SER A CA 1
ATOM 1441 C C . SER A 1 183 ? -41.567 -4.622 13.407 1.00 32.59 183 SER A C 1
ATOM 1443 O O . SER A 1 183 ? -42.491 -4.547 12.594 1.00 32.59 183 SER A O 1
ATOM 1445 N N . PRO A 1 184 ? -41.794 -4.792 14.728 1.00 37.16 184 PRO A N 1
ATOM 1446 C CA . PRO A 1 184 ? -42.497 -3.706 15.435 1.00 37.16 184 PRO A CA 1
ATOM 1447 C C . PRO A 1 184 ? -42.122 -3.466 16.926 1.00 37.16 184 PRO A C 1
ATOM 1449 O O . PRO A 1 184 ? -41.844 -4.380 17.691 1.00 37.16 184 PRO A O 1
ATOM 1452 N N . THR A 1 185 ? -42.182 -2.183 17.310 1.00 27.22 185 THR A N 1
ATOM 1453 C CA . THR A 1 185 ? -42.688 -1.593 18.582 1.00 27.22 185 THR A CA 1
ATOM 1454 C C . THR A 1 185 ? -42.363 -2.178 19.981 1.00 27.22 185 THR A C 1
ATOM 1456 O O . THR A 1 185 ? -42.903 -3.197 20.398 1.00 27.22 185 THR A O 1
ATOM 1459 N N . SER A 1 186 ? -41.676 -1.353 20.790 1.00 28.05 186 SER A N 1
ATOM 1460 C CA . SER A 1 186 ? -41.872 -1.154 22.256 1.00 28.05 186 SER A CA 1
ATOM 1461 C C . SER A 1 186 ? -43.336 -0.767 22.615 1.00 28.05 186 SER A C 1
ATOM 1463 O O . SER A 1 186 ? -44.035 -0.369 21.681 1.00 28.05 186 SER A O 1
ATOM 1465 N N . PRO A 1 187 ? -43.823 -0.754 23.895 1.00 38.47 187 PRO A N 1
ATOM 1466 C CA . PRO A 1 187 ? -43.066 -0.453 25.133 1.00 38.47 187 PRO A CA 1
ATOM 1467 C C . PRO A 1 187 ? -43.492 -1.167 26.449 1.00 38.47 187 PRO A C 1
ATOM 1469 O O . PRO A 1 187 ? -44.538 -1.803 26.547 1.00 38.47 187 PRO A O 1
ATOM 1472 N N . SER A 1 188 ? -42.759 -0.906 27.543 1.00 28.47 188 SER A N 1
ATOM 1473 C CA . SER A 1 188 ? -43.367 -0.774 28.884 1.00 28.47 188 SER A CA 1
ATOM 1474 C C . SER A 1 188 ? -42.540 0.082 29.849 1.00 28.47 188 SER A C 1
ATOM 1476 O O . SER A 1 188 ? -41.315 0.034 29.854 1.00 28.47 188 SER A O 1
ATOM 1478 N N . LYS A 1 189 ? -43.244 0.884 30.658 1.00 28.66 189 LYS A N 1
ATOM 1479 C CA . LYS A 1 189 ? -42.708 1.747 31.727 1.00 28.66 189 LYS A CA 1
ATOM 1480 C C . LYS A 1 189 ? -42.749 1.011 33.071 1.00 28.66 189 LYS A C 1
ATOM 1482 O O . LYS A 1 189 ? -43.694 0.251 33.281 1.00 28.66 189 LYS A O 1
ATOM 1487 N N . LYS A 1 190 ? -41.878 1.379 34.020 1.00 29.25 190 LYS A N 1
ATOM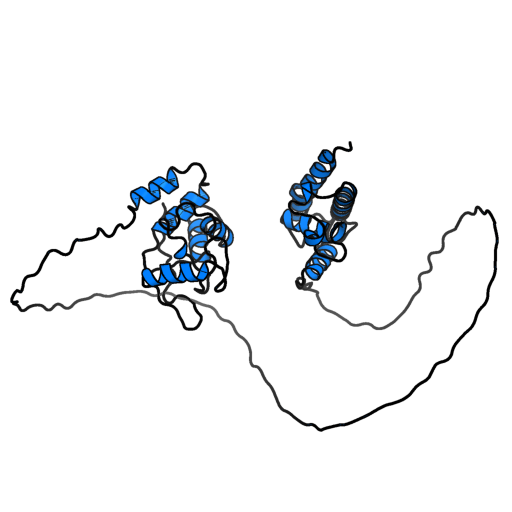 1488 C CA . LYS A 1 190 ? -42.275 1.667 35.417 1.00 29.25 190 LYS A CA 1
ATOM 1489 C C . LYS A 1 190 ? -41.153 2.334 36.226 1.00 29.25 190 LYS A C 1
ATOM 1491 O O . LYS A 1 190 ? -39.996 1.955 36.136 1.00 29.25 190 LYS A O 1
ATOM 1496 N N . ASP A 1 191 ? -41.593 3.300 37.013 1.00 28.08 191 ASP A N 1
ATOM 1497 C CA . ASP A 1 191 ? -40.945 4.126 38.043 1.00 28.08 191 ASP A CA 1
ATOM 1498 C C . ASP A 1 191 ? -42.077 4.358 39.095 1.00 28.08 191 ASP A C 1
ATOM 1500 O O . ASP A 1 191 ? -43.233 4.042 38.758 1.00 28.08 191 ASP A O 1
ATOM 1504 N N . PRO A 1 192 ? -41.896 4.958 40.294 1.00 44.59 192 PRO A N 1
ATOM 1505 C CA . PRO A 1 192 ? -40.672 5.293 41.042 1.00 44.59 192 PRO A CA 1
ATOM 1506 C C . PRO A 1 192 ? -40.746 4.949 42.563 1.00 44.59 192 PRO A C 1
ATOM 1508 O O . PRO A 1 192 ? -41.818 4.648 43.087 1.00 44.59 192 PRO A O 1
ATOM 1511 N N . SER A 1 193 ? -39.650 5.134 43.323 1.00 29.89 193 SER A N 1
ATOM 1512 C CA . SER A 1 193 ? -39.689 5.567 44.747 1.00 29.89 193 SER A CA 1
ATOM 1513 C C . SER A 1 193 ? -38.321 6.088 45.267 1.00 29.89 193 SER A C 1
ATOM 1515 O O . SER A 1 193 ? -37.297 5.959 44.605 1.00 29.89 193 SER A O 1
ATOM 1517 N N . LYS A 1 194 ? -38.335 6.793 46.410 1.00 27.89 194 LYS A N 1
ATOM 1518 C CA . LYS A 1 194 ? -37.362 7.791 46.955 1.00 27.89 194 LYS A CA 1
ATOM 1519 C C . LYS A 1 194 ? -37.346 7.647 48.515 1.00 27.89 194 LYS A C 1
ATOM 1521 O O . LYS A 1 194 ? -38.295 7.002 48.965 1.00 27.89 194 LYS A O 1
ATOM 1526 N N . PRO A 1 195 ? -36.462 8.234 49.386 1.00 38.44 195 PRO A N 1
ATOM 1527 C CA . PRO A 1 195 ? -35.289 9.141 49.247 1.00 38.44 195 PRO A CA 1
ATOM 1528 C C . PRO A 1 195 ? -33.949 8.657 49.893 1.00 38.44 195 PRO A C 1
ATOM 1530 O O . PRO A 1 195 ? -33.849 7.572 50.450 1.00 38.44 195 PRO A O 1
ATOM 1533 N N . SER A 1 196 ? -32.935 9.540 49.837 1.00 30.47 196 SER A N 1
ATOM 1534 C CA . SER A 1 196 ? -31.567 9.498 50.410 1.00 30.47 196 SER A CA 1
ATOM 1535 C C . SER A 1 196 ? -31.455 9.544 51.953 1.00 30.47 196 SER A C 1
ATOM 1537 O O . SER A 1 196 ? -32.427 9.865 52.637 1.00 30.47 196 SER A O 1
ATOM 1539 N N . PRO A 1 197 ? -30.222 9.424 52.496 1.00 34.97 197 PRO A N 1
ATOM 1540 C CA . PRO A 1 197 ? -29.612 10.597 53.153 1.00 34.97 197 PRO A CA 1
ATOM 1541 C C . PRO A 1 197 ? -28.190 10.943 52.653 1.00 34.97 197 PRO A C 1
ATOM 1543 O O . PRO A 1 197 ? -27.607 10.236 51.837 1.00 34.97 197 PRO A O 1
ATOM 1546 N N . LYS A 1 198 ? -27.666 12.091 53.109 1.00 31.05 198 LYS A N 1
ATOM 1547 C CA . LYS A 1 198 ? -26.395 12.707 52.680 1.00 31.05 198 LYS A CA 1
ATOM 1548 C C . LYS A 1 198 ? -25.232 12.341 53.611 1.00 31.05 198 LYS A C 1
ATOM 1550 O O . LYS A 1 198 ? -25.415 12.382 54.823 1.00 31.05 198 LYS A O 1
ATOM 1555 N N . THR A 1 199 ? -24.029 12.218 53.058 1.00 33.09 199 THR A N 1
ATOM 1556 C CA . THR A 1 199 ? -22.763 12.557 53.734 1.00 33.09 199 THR A CA 1
ATOM 1557 C C . THR A 1 199 ? -21.855 13.314 52.763 1.00 33.09 199 THR A C 1
ATOM 1559 O O . THR A 1 199 ? -21.964 13.167 51.547 1.00 33.09 199 THR A O 1
ATOM 1562 N N . SER A 1 200 ? -21.035 14.208 53.307 1.00 37.56 200 SER A N 1
ATOM 1563 C CA . SER A 1 200 ? -20.221 15.198 52.593 1.00 37.56 200 SER A CA 1
ATOM 1564 C C . SER A 1 200 ? -18.738 14.880 52.714 1.00 37.56 200 SER A C 1
ATOM 1566 O O . SER A 1 200 ? -18.322 14.573 53.825 1.00 37.56 200 SER A O 1
ATOM 1568 N N . ASP A 1 201 ? -17.961 15.053 51.639 1.00 33.03 201 ASP A N 1
ATOM 1569 C CA . ASP A 1 201 ? -16.508 15.291 51.705 1.00 33.03 201 ASP A CA 1
ATOM 1570 C C . ASP A 1 201 ? -15.958 15.841 50.350 1.00 33.03 201 ASP A C 1
ATOM 1572 O O . ASP A 1 201 ? -16.757 16.006 49.421 1.00 33.03 201 ASP A O 1
ATOM 1576 N N . PRO A 1 202 ? -14.681 16.289 50.254 1.00 43.97 202 PRO A N 1
ATOM 1577 C CA . PRO A 1 202 ? -14.280 17.526 49.547 1.00 43.97 202 PRO A CA 1
ATOM 1578 C C . PRO A 1 202 ? -14.184 17.433 48.006 1.00 43.97 202 PRO A C 1
ATOM 1580 O O . PRO A 1 202 ? -14.273 16.342 47.442 1.00 43.97 202 PRO A O 1
ATOM 1583 N N . PRO A 1 203 ? -14.024 18.569 47.279 1.00 40.44 203 PRO A N 1
ATOM 1584 C CA . PRO A 1 203 ? -14.246 18.596 45.836 1.00 40.44 203 PRO A CA 1
ATOM 1585 C C . PRO A 1 203 ? -13.224 17.751 45.075 1.00 40.44 203 PRO A C 1
ATOM 1587 O O . PRO A 1 203 ? -12.030 18.055 45.042 1.00 40.44 203 PRO A O 1
ATOM 1590 N N . ALA A 1 204 ? -13.731 16.737 44.375 1.00 35.88 204 ALA A N 1
ATOM 1591 C CA . ALA A 1 204 ? -12.996 16.084 43.309 1.00 35.88 204 ALA A CA 1
ATOM 1592 C C . ALA A 1 204 ? -12.603 17.144 42.272 1.00 35.88 204 ALA A C 1
ATOM 1594 O O . ALA A 1 204 ? -13.464 17.725 41.610 1.00 35.88 204 ALA A O 1
ATOM 1595 N N . VAL A 1 205 ? -11.299 17.398 42.135 1.00 37.38 205 VAL A N 1
ATOM 1596 C CA . VAL A 1 205 ? -10.766 18.234 41.058 1.00 37.38 205 VAL A CA 1
ATOM 1597 C C . VAL A 1 205 ? -11.093 17.527 39.748 1.00 37.38 205 VAL A C 1
ATOM 1599 O O . VAL A 1 205 ? -10.426 16.563 39.368 1.00 37.38 205 VAL A O 1
ATOM 1602 N N . SER A 1 206 ? -12.150 17.986 39.079 1.00 39.38 206 SER A N 1
ATOM 1603 C CA . SER A 1 206 ? -12.591 17.481 37.785 1.00 39.38 206 SER A CA 1
ATOM 1604 C C . SER A 1 206 ? -11.527 17.811 36.745 1.00 39.38 206 SER A C 1
ATOM 1606 O O . SER A 1 206 ? -11.560 18.861 36.099 1.00 39.38 206 SER A O 1
ATOM 1608 N N . ARG A 1 207 ? -10.544 16.918 36.615 1.00 37.47 207 ARG A N 1
ATOM 1609 C CA . ARG A 1 207 ? -9.570 16.926 35.531 1.00 37.47 207 ARG A CA 1
ATOM 1610 C C . ARG A 1 207 ? -10.383 16.863 34.235 1.00 37.47 207 ARG A C 1
ATOM 1612 O O . ARG A 1 207 ? -11.095 15.875 34.059 1.00 37.47 207 ARG A O 1
ATOM 1619 N N . PRO A 1 208 ? -10.353 17.895 33.374 1.00 41.44 208 PRO A N 1
ATOM 1620 C CA . PRO A 1 208 ? -11.170 17.885 32.175 1.00 41.44 208 PRO A CA 1
ATOM 1621 C C . PRO A 1 208 ? -10.750 16.692 31.322 1.00 41.44 208 PRO A C 1
ATOM 1623 O O . PRO A 1 208 ? -9.568 16.529 31.012 1.00 41.44 208 PRO A O 1
ATOM 1626 N N . GLU A 1 209 ? -11.718 15.849 30.969 1.00 44.88 209 GLU A N 1
ATOM 1627 C CA . GLU A 1 209 ? -11.531 14.823 29.954 1.00 44.88 209 GLU A CA 1
ATOM 1628 C C . GLU A 1 209 ? -11.334 15.540 28.620 1.00 44.88 209 GLU A C 1
ATOM 1630 O O . GLU A 1 209 ? -12.295 15.890 27.935 1.00 44.88 209 GLU A O 1
ATOM 1635 N N . THR A 1 210 ? -10.077 15.813 28.268 1.00 46.12 210 THR A N 1
ATOM 1636 C CA . THR A 1 210 ? -9.698 16.395 26.981 1.00 46.12 210 THR A CA 1
ATOM 1637 C C . THR A 1 210 ? -9.903 15.363 25.874 1.00 46.12 210 THR A C 1
ATOM 1639 O O . THR A 1 210 ? -8.958 14.817 25.308 1.00 46.12 210 THR A O 1
ATOM 1642 N N . GLN A 1 211 ? -11.171 15.117 25.538 1.00 53.22 211 GLN A N 1
ATOM 1643 C CA . GLN A 1 211 ? -11.535 14.741 24.180 1.00 53.22 211 GLN A CA 1
ATOM 1644 C C . GLN A 1 211 ? -10.901 15.800 23.268 1.00 53.22 211 GLN A C 1
ATOM 1646 O O . GLN A 1 211 ? -11.169 16.990 23.476 1.00 53.22 211 GLN A O 1
ATOM 1651 N N . PRO A 1 212 ? -10.023 15.428 22.321 1.00 59.12 212 PRO A N 1
ATOM 1652 C CA . PRO A 1 212 ? -9.509 16.399 21.373 1.00 59.12 212 PRO A CA 1
ATOM 1653 C C . PRO A 1 212 ? -10.705 16.981 20.623 1.00 59.12 212 PRO A C 1
ATOM 1655 O O . PRO A 1 212 ? -11.555 16.233 20.131 1.00 59.12 212 PRO A O 1
ATOM 1658 N N . ASP A 1 213 ? -10.805 18.310 20.600 1.00 80.62 213 ASP A N 1
ATOM 1659 C CA . ASP A 1 213 ? -11.892 18.979 19.898 1.00 80.62 213 ASP A CA 1
ATOM 1660 C C . ASP A 1 213 ? -11.877 18.523 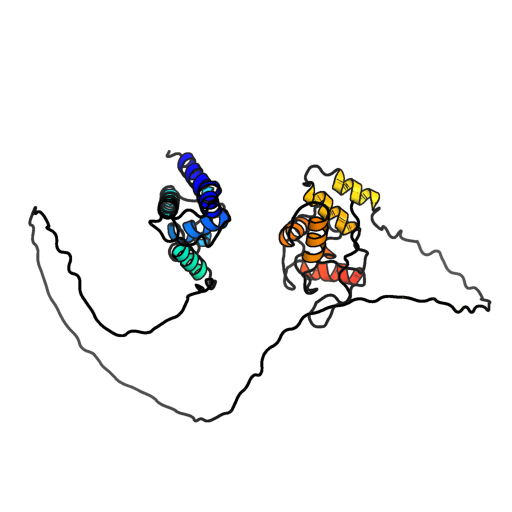18.435 1.00 80.62 213 ASP A C 1
ATOM 1662 O O . ASP A 1 213 ? -10.910 18.739 17.702 1.00 80.62 213 ASP A O 1
ATOM 1666 N N . LEU A 1 214 ? -12.962 17.870 18.018 1.00 85.31 214 LEU A N 1
ATOM 1667 C CA . LEU A 1 214 ? -13.102 17.334 16.673 1.00 85.31 214 LEU A CA 1
ATOM 1668 C C . LEU A 1 214 ? -12.909 18.437 15.622 1.00 85.31 214 LEU A C 1
ATOM 1670 O O . LEU A 1 214 ? -12.340 18.169 14.563 1.00 85.31 214 LEU A O 1
ATOM 1674 N N . ALA A 1 215 ? -13.331 19.673 15.913 1.00 87.62 215 ALA A N 1
ATOM 1675 C CA . ALA A 1 215 ? -13.106 20.810 15.029 1.00 87.62 215 ALA A CA 1
ATOM 1676 C C . ALA A 1 215 ? -11.613 21.175 14.945 1.00 87.62 215 ALA A C 1
ATOM 1678 O O . ALA A 1 215 ? -11.098 21.339 13.836 1.00 87.62 215 ALA A O 1
ATOM 1679 N N . HIS A 1 216 ? -10.895 21.218 16.072 1.00 89.06 216 HIS A N 1
ATOM 1680 C CA . HIS A 1 216 ? -9.441 21.396 16.110 1.00 89.06 216 HIS A CA 1
ATOM 1681 C C . HIS A 1 216 ? -8.688 20.316 15.314 1.00 89.06 216 HIS A C 1
ATOM 1683 O O . HIS A 1 216 ? -7.916 20.657 14.414 1.00 89.06 216 HIS A O 1
ATOM 1689 N N . SER A 1 217 ? -8.942 19.025 15.559 1.00 91.88 217 SER A N 1
ATOM 1690 C CA . SER A 1 217 ? -8.240 17.943 14.849 1.00 91.88 217 SER A CA 1
ATOM 1691 C C . SER A 1 217 ? -8.544 17.944 13.344 1.00 91.88 217 SER A C 1
ATOM 1693 O O . SER A 1 217 ? -7.646 17.724 12.526 1.00 91.88 217 SER A O 1
ATOM 1695 N N . LEU A 1 218 ? -9.787 18.244 12.941 1.00 93.00 218 LEU A N 1
ATOM 1696 C CA . LEU A 1 218 ? -10.139 18.431 11.527 1.00 93.00 218 LEU A CA 1
ATOM 1697 C C . LEU A 1 218 ? -9.415 19.643 10.922 1.00 93.00 218 LEU A C 1
ATOM 1699 O O . LEU A 1 218 ? -8.862 19.530 9.826 1.00 93.00 218 LEU A O 1
ATOM 1703 N N . HIS A 1 219 ? -9.356 20.772 11.633 1.00 92.38 219 HIS A N 1
ATOM 1704 C CA . HIS A 1 219 ? -8.626 21.958 11.191 1.00 92.38 219 HIS A CA 1
ATOM 1705 C C . HIS A 1 219 ? -7.128 21.666 11.001 1.00 92.38 219 HIS A C 1
ATOM 1707 O O . HIS A 1 219 ? -6.582 21.990 9.947 1.00 92.38 219 HIS A O 1
ATOM 1713 N N . LEU A 1 220 ? -6.472 20.969 11.937 1.00 92.25 220 LEU A N 1
ATOM 1714 C CA . LEU A 1 220 ? -5.072 20.539 11.793 1.00 92.25 220 LEU A CA 1
ATOM 1715 C C . LEU A 1 220 ? -4.850 19.680 10.536 1.00 92.25 220 LEU A C 1
ATOM 1717 O O . LEU A 1 220 ? -3.899 19.906 9.780 1.00 92.25 220 LEU A O 1
ATOM 1721 N N . ILE A 1 221 ? -5.744 18.720 10.272 1.00 94.06 221 ILE A N 1
ATOM 1722 C CA . ILE A 1 221 ? -5.672 17.859 9.083 1.00 94.06 221 ILE A CA 1
ATOM 1723 C C . ILE A 1 221 ? -5.826 18.677 7.795 1.00 94.06 221 ILE A C 1
ATOM 1725 O O . ILE A 1 221 ? -5.029 18.518 6.862 1.00 94.06 221 ILE A O 1
ATOM 1729 N N . PHE A 1 222 ? -6.838 19.543 7.717 1.00 94.19 222 PHE A N 1
ATOM 1730 C CA . PHE A 1 222 ? -7.146 20.280 6.492 1.00 94.19 222 PHE A CA 1
ATOM 1731 C C . PHE A 1 222 ? -6.185 21.442 6.221 1.00 94.19 222 PHE A C 1
ATOM 1733 O O . PHE A 1 222 ? -5.823 21.644 5.059 1.00 94.19 222 PHE A O 1
ATOM 1740 N N . SER A 1 223 ? -5.680 22.118 7.253 1.00 94.38 223 SER A N 1
ATOM 1741 C CA . SER A 1 223 ? -4.714 23.218 7.128 1.00 94.38 223 SER A CA 1
ATOM 1742 C C . SER A 1 223 ? -3.271 22.747 6.891 1.00 94.38 223 SER A C 1
ATOM 1744 O O . SER A 1 223 ? -2.429 23.532 6.462 1.00 94.38 223 SER A O 1
ATOM 1746 N N . SER A 1 224 ? -2.959 21.458 7.084 1.00 92.88 224 SER A N 1
ATOM 1747 C CA . SER A 1 224 ? -1.613 20.926 6.831 1.00 92.88 224 SER A CA 1
ATOM 1748 C C . SER A 1 224 ? -1.214 20.977 5.340 1.00 92.88 224 SER A C 1
ATOM 1750 O O . SER A 1 224 ? -1.906 20.384 4.503 1.00 92.88 224 SER A O 1
ATOM 1752 N N . PRO A 1 225 ? -0.080 21.605 4.966 1.00 92.06 225 PRO A N 1
ATOM 1753 C CA . PRO A 1 225 ? 0.367 21.680 3.572 1.00 92.06 225 PRO A CA 1
ATOM 1754 C C . PRO A 1 225 ? 1.059 20.395 3.082 1.00 92.06 225 PRO A C 1
ATOM 1756 O O . PRO A 1 225 ? 1.155 20.168 1.880 1.00 92.06 225 PRO A O 1
ATOM 1759 N N . THR A 1 226 ? 1.530 19.527 3.986 1.00 92.44 226 THR A N 1
ATOM 1760 C CA . THR A 1 226 ? 2.295 18.308 3.640 1.00 92.44 226 THR A CA 1
ATOM 1761 C C . THR A 1 226 ? 1.416 17.071 3.413 1.00 92.44 226 THR A C 1
ATOM 1763 O O . THR A 1 226 ? 1.909 16.003 3.026 1.00 92.44 226 THR A O 1
ATOM 1766 N N . LEU A 1 227 ? 0.105 17.184 3.647 1.00 93.94 227 LEU A N 1
ATOM 1767 C CA . LEU A 1 227 ? -0.861 16.112 3.424 1.00 93.94 227 LEU A CA 1
ATOM 1768 C C . LEU A 1 227 ? -1.515 16.217 2.045 1.00 93.94 227 LEU A C 1
ATOM 1770 O O . LEU A 1 227 ? -2.130 17.223 1.698 1.00 93.94 227 LEU A O 1
ATOM 1774 N N . THR A 1 228 ? -1.459 15.122 1.286 1.00 95.06 228 THR A N 1
ATOM 1775 C CA . THR A 1 228 ? -2.219 14.980 0.038 1.00 95.06 228 THR A CA 1
ATOM 1776 C C . THR A 1 228 ? -3.728 14.926 0.322 1.00 95.06 228 THR A C 1
ATOM 1778 O O . THR A 1 228 ? -4.115 14.484 1.408 1.00 95.06 228 THR A O 1
ATOM 1781 N N . PRO A 1 229 ? -4.605 15.272 -0.643 1.00 94.75 229 PRO A N 1
ATOM 1782 C CA . PRO A 1 229 ? -6.059 15.193 -0.459 1.00 94.75 229 PRO A CA 1
ATOM 1783 C C . PRO A 1 229 ? -6.543 13.818 0.032 1.00 94.75 229 PRO A C 1
ATOM 1785 O O . PRO A 1 229 ? -7.336 13.740 0.966 1.00 94.75 229 PRO A O 1
ATOM 1788 N N . PHE A 1 230 ? -5.979 12.726 -0.504 1.00 95.19 230 PHE A N 1
ATOM 1789 C CA . PHE A 1 230 ? -6.251 11.364 -0.026 1.00 95.19 230 PHE A CA 1
ATOM 1790 C C . PHE A 1 230 ? -5.858 11.158 1.445 1.00 95.19 230 PHE A C 1
ATOM 1792 O O . PHE A 1 230 ? -6.616 10.539 2.191 1.00 95.19 230 PHE A O 1
ATOM 1799 N N . ARG A 1 231 ? -4.705 11.677 1.897 1.00 95.69 231 ARG A N 1
ATOM 1800 C CA . ARG A 1 231 ? -4.300 11.589 3.313 1.00 95.69 231 ARG A CA 1
ATOM 1801 C C . ARG A 1 231 ? -5.222 12.421 4.202 1.00 95.69 231 ARG A C 1
ATOM 1803 O O . ARG A 1 231 ? -5.634 11.903 5.231 1.00 95.69 231 ARG A O 1
ATOM 1810 N N . LYS A 1 232 ? -5.606 13.635 3.785 1.00 95.75 232 LYS A N 1
ATOM 1811 C CA . LYS A 1 232 ? -6.569 14.478 4.519 1.00 95.75 232 LYS A CA 1
ATOM 1812 C C . LYS A 1 232 ? -7.903 13.751 4.718 1.00 95.75 232 LYS A C 1
ATOM 1814 O O . LYS A 1 232 ? -8.305 13.544 5.856 1.00 95.75 232 LYS A O 1
ATOM 1819 N N . GLN A 1 233 ? -8.499 13.245 3.634 1.00 95.75 233 GLN A N 1
ATOM 1820 C CA . GLN A 1 233 ? -9.731 12.446 3.682 1.00 95.75 233 GLN A CA 1
ATOM 1821 C C . GLN A 1 233 ? -9.579 11.176 4.541 1.00 95.75 233 GLN A C 1
ATOM 1823 O O . GLN A 1 233 ? -10.466 10.827 5.311 1.00 95.75 233 GLN A O 1
ATOM 1828 N N . THR A 1 234 ? -8.457 10.458 4.420 1.00 96.25 234 THR A N 1
ATOM 1829 C CA . THR A 1 234 ? -8.250 9.211 5.175 1.00 96.25 234 THR A CA 1
ATOM 1830 C C . THR A 1 234 ? -8.112 9.473 6.677 1.00 96.25 234 THR A C 1
ATOM 1832 O O . THR A 1 234 ? -8.624 8.686 7.465 1.00 96.25 234 THR A O 1
ATOM 1835 N N . LEU A 1 235 ? -7.426 10.550 7.079 1.00 96.19 235 LEU A N 1
ATOM 1836 C CA . LEU A 1 235 ? -7.232 10.901 8.488 1.00 96.19 235 LEU A CA 1
ATOM 1837 C C . LEU A 1 235 ? -8.500 11.501 9.115 1.00 96.19 235 LEU A C 1
ATOM 1839 O O . LEU A 1 235 ? -8.804 11.166 10.255 1.00 96.19 235 LEU A O 1
ATOM 1843 N N . SER A 1 236 ? -9.284 12.303 8.383 1.00 96.12 236 SER A N 1
ATOM 1844 C CA . SER A 1 236 ? -10.554 12.832 8.905 1.00 96.12 236 SER A CA 1
ATOM 1845 C C . SER A 1 236 ? -11.597 11.732 9.141 1.00 96.12 236 SER A C 1
ATOM 1847 O O . SER A 1 236 ? -12.350 11.796 10.109 1.00 96.12 236 SER A O 1
ATOM 1849 N N . LEU A 1 237 ? -11.592 10.671 8.327 1.00 96.56 237 LEU A N 1
ATOM 1850 C CA . LEU A 1 237 ? -12.425 9.482 8.545 1.00 96.56 237 LEU A CA 1
ATOM 1851 C C . LEU A 1 237 ? -12.042 8.688 9.810 1.00 96.56 237 LEU A C 1
ATOM 1853 O O . LEU A 1 237 ? -12.905 8.017 10.372 1.00 96.56 237 LEU A O 1
ATOM 1857 N N . LEU A 1 238 ? -10.794 8.765 10.298 1.00 95.62 238 LEU A N 1
ATOM 1858 C CA . LEU A 1 238 ? -10.398 8.104 11.556 1.00 95.62 238 LEU A CA 1
ATOM 1859 C C . LEU A 1 238 ? -11.081 8.715 12.776 1.00 95.62 238 LEU A C 1
ATOM 1861 O O . LEU A 1 238 ? -11.443 7.987 13.696 1.00 95.62 238 LEU A O 1
ATOM 1865 N N . LEU A 1 239 ? -11.270 10.036 12.766 1.00 95.56 239 LEU A N 1
ATOM 1866 C CA . LEU A 1 239 ? -11.901 10.779 13.858 1.00 95.56 239 LEU A CA 1
ATOM 1867 C C . LEU A 1 239 ? -13.382 10.405 14.051 1.00 95.56 239 LEU A C 1
ATOM 1869 O O . LEU A 1 239 ? -13.953 10.686 15.097 1.00 95.56 239 LEU A O 1
ATOM 1873 N N . GLN A 1 240 ? -13.998 9.740 13.067 1.00 95.81 240 GLN A N 1
ATOM 1874 C CA . GLN A 1 240 ? -15.371 9.240 13.163 1.00 95.81 240 GLN A CA 1
ATOM 1875 C C . GLN A 1 240 ? -15.491 7.890 13.878 1.00 95.81 240 GLN A C 1
ATOM 1877 O O . GLN A 1 240 ? -16.600 7.514 14.247 1.00 95.81 240 GLN A O 1
ATOM 1882 N N . ILE A 1 241 ? -14.393 7.142 14.041 1.00 96.25 241 ILE A N 1
ATOM 1883 C CA . ILE A 1 241 ? -14.407 5.843 14.723 1.00 96.25 241 ILE A CA 1
ATOM 1884 C C . ILE A 1 241 ? -14.453 6.121 16.230 1.00 96.25 241 ILE A C 1
ATOM 1886 O O . ILE A 1 241 ? -13.478 6.681 16.738 1.00 96.25 241 ILE A O 1
ATOM 1890 N N . PRO A 1 242 ? -15.521 5.757 16.965 1.00 95.06 242 PRO A N 1
ATOM 1891 C CA . PRO A 1 242 ? -15.612 6.066 18.391 1.00 95.06 242 PRO A CA 1
ATOM 1892 C C . PRO A 1 242 ? -14.523 5.357 19.215 1.00 95.06 242 PRO A C 1
ATOM 1894 O O . PRO A 1 242 ? -14.063 4.283 18.811 1.00 95.06 242 PRO A O 1
ATOM 1897 N N . PRO A 1 243 ? -14.135 5.898 20.388 1.00 95.38 243 PRO A N 1
ATOM 1898 C CA . PRO A 1 243 ? -13.370 5.141 21.376 1.00 95.38 243 PRO A CA 1
ATOM 1899 C C . PRO A 1 243 ? -14.053 3.801 21.683 1.00 95.38 243 PRO A C 1
ATOM 1901 O O . PRO A 1 243 ? -15.282 3.717 21.741 1.00 95.38 243 PRO A O 1
ATOM 1904 N N . GLY A 1 244 ? -13.261 2.742 21.824 1.00 95.50 244 GLY A N 1
ATOM 1905 C CA . GLY A 1 244 ? -13.753 1.388 22.099 1.00 95.50 244 GLY A CA 1
ATOM 1906 C C . GLY A 1 244 ? -14.249 0.640 20.861 1.00 95.50 244 GLY A C 1
ATOM 1907 O O . GLY A 1 244 ? -14.585 -0.541 20.944 1.00 95.50 244 GLY A O 1
ATOM 1908 N N . GLN A 1 245 ? -14.249 1.292 19.694 1.00 96.50 245 GLN A N 1
ATOM 1909 C CA . GLN A 1 245 ? -14.541 0.673 18.406 1.00 96.50 245 GLN A CA 1
ATOM 1910 C C . GLN A 1 245 ? -13.304 0.649 17.509 1.00 96.50 245 GLN A C 1
ATOM 1912 O O . GLN A 1 245 ? -12.356 1.418 17.665 1.00 96.50 245 GLN A O 1
ATOM 1917 N N . TYR A 1 246 ? -13.324 -0.247 16.526 1.00 97.19 246 TYR A N 1
ATOM 1918 C CA . TYR A 1 246 ? -12.257 -0.383 15.546 1.00 97.19 246 TYR A CA 1
ATOM 1919 C C . TYR A 1 246 ? -12.841 -0.523 14.143 1.00 97.19 246 TYR A C 1
ATOM 1921 O O . TYR A 1 246 ? -13.936 -1.051 13.952 1.00 97.19 246 TYR A O 1
ATOM 1929 N N . SER A 1 247 ? -12.080 -0.103 13.138 1.00 97.69 247 SER A N 1
ATOM 1930 C CA . SER A 1 247 ? -12.336 -0.458 11.743 1.00 97.69 247 SER A CA 1
ATOM 1931 C C . SER A 1 247 ? -11.141 -1.220 11.165 1.00 97.69 247 SER A C 1
ATOM 1933 O O . SER A 1 247 ? -10.160 -1.496 11.854 1.00 97.69 247 SER A O 1
ATOM 1935 N N . THR A 1 248 ? -11.200 -1.591 9.889 1.00 97.75 248 THR A N 1
ATOM 1936 C CA . THR A 1 248 ? -10.110 -2.312 9.213 1.00 97.75 248 THR A CA 1
ATOM 1937 C C . THR A 1 248 ? -9.607 -1.551 7.996 1.00 97.75 248 THR A C 1
ATOM 1939 O O . THR A 1 248 ? -10.362 -0.812 7.360 1.00 97.75 248 THR A O 1
ATOM 1942 N N . TYR A 1 249 ? -8.348 -1.785 7.604 1.00 97.25 249 TYR A N 1
ATOM 1943 C CA . TYR A 1 249 ? -7.786 -1.190 6.380 1.00 97.25 249 TYR A CA 1
ATOM 1944 C C . TYR A 1 249 ? -8.663 -1.464 5.143 1.00 97.25 249 TYR A C 1
ATOM 1946 O O . TYR A 1 249 ? -8.743 -0.631 4.243 1.00 97.25 249 TYR A O 1
ATOM 1954 N N . GLY A 1 250 ? -9.318 -2.632 5.094 1.00 97.25 250 GLY A N 1
ATOM 1955 C CA . GLY A 1 250 ? -10.236 -3.016 4.022 1.00 97.25 250 GLY A CA 1
ATOM 1956 C C . GLY A 1 250 ? -11.567 -2.263 4.062 1.00 97.25 250 GLY A C 1
ATOM 1957 O O . GLY A 1 250 ? -12.012 -1.787 3.022 1.00 97.25 250 GLY A O 1
ATOM 1958 N N . ALA A 1 251 ? -12.177 -2.110 5.242 1.00 97.44 251 ALA A N 1
ATOM 1959 C CA . ALA A 1 251 ? -13.436 -1.378 5.401 1.00 97.44 251 ALA A CA 1
ATOM 1960 C C . ALA A 1 251 ? -13.281 0.112 5.051 1.00 97.44 251 ALA A C 1
ATOM 1962 O O . ALA A 1 251 ? -14.049 0.633 4.242 1.00 97.44 251 ALA A O 1
ATOM 1963 N N . LEU A 1 252 ? -12.236 0.767 5.567 1.00 97.25 252 LEU A N 1
ATOM 1964 C CA . LEU A 1 252 ? -11.953 2.174 5.269 1.00 97.25 252 LEU A CA 1
ATOM 1965 C C . LEU A 1 252 ? -11.601 2.386 3.782 1.00 97.25 252 LEU A C 1
ATOM 1967 O O . LEU A 1 252 ? -12.094 3.320 3.151 1.00 97.25 252 LEU A O 1
ATOM 1971 N N . ALA A 1 253 ? -10.826 1.478 3.174 1.00 97.56 253 ALA A N 1
ATOM 1972 C CA . ALA A 1 253 ? -10.541 1.528 1.737 1.00 97.56 253 ALA A CA 1
ATOM 1973 C C . ALA A 1 253 ? -11.795 1.330 0.866 1.00 97.56 253 ALA A C 1
ATOM 1975 O O . ALA A 1 253 ? -11.909 1.963 -0.186 1.00 97.56 253 ALA A O 1
ATOM 1976 N N . ALA A 1 254 ? -12.732 0.475 1.286 1.00 97.25 254 ALA A N 1
ATOM 1977 C CA . ALA A 1 254 ? -14.002 0.281 0.593 1.00 97.25 254 ALA A CA 1
ATOM 1978 C C . ALA A 1 254 ? -14.872 1.546 0.656 1.00 97.25 254 ALA A C 1
ATOM 1980 O O . ALA A 1 254 ? -15.374 1.977 -0.380 1.00 97.25 254 ALA A O 1
ATOM 1981 N N . HIS A 1 255 ? -14.975 2.192 1.824 1.00 97.06 255 HIS A N 1
ATOM 1982 C CA . HIS A 1 255 ? -15.724 3.443 1.971 1.00 97.06 255 HIS A CA 1
ATOM 1983 C C . HIS A 1 255 ? -15.155 4.574 1.096 1.00 97.06 255 HIS A C 1
ATOM 1985 O O . HIS A 1 255 ? -15.899 5.205 0.346 1.00 97.06 255 HIS A O 1
ATOM 1991 N N . ILE A 1 256 ? -13.834 4.797 1.113 1.00 96.31 256 ILE A N 1
ATOM 1992 C CA . ILE A 1 256 ? -13.189 5.818 0.261 1.00 96.31 256 ILE A CA 1
ATOM 1993 C C . ILE A 1 256 ? -13.389 5.497 -1.233 1.00 96.31 256 ILE A C 1
ATOM 1995 O O . ILE A 1 256 ? -13.647 6.399 -2.032 1.00 96.31 256 ILE A O 1
ATOM 1999 N N . SER A 1 257 ? -13.340 4.212 -1.609 1.00 95.88 257 SER A N 1
ATOM 2000 C CA . SER A 1 257 ? -13.582 3.772 -2.992 1.00 95.88 257 SER A CA 1
ATOM 2001 C C . SER A 1 257 ? -15.022 3.988 -3.458 1.00 95.88 257 SER A C 1
ATOM 2003 O O . SER A 1 257 ? -15.230 4.226 -4.643 1.00 95.88 257 SER A O 1
ATOM 2005 N N . ALA A 1 258 ? -15.997 3.917 -2.548 1.00 94.56 258 ALA A N 1
ATOM 2006 C CA . ALA A 1 258 ? -17.409 4.153 -2.843 1.00 94.56 258 ALA A CA 1
ATOM 2007 C C . ALA A 1 258 ? -17.790 5.646 -2.887 1.00 94.56 258 ALA A C 1
ATOM 2009 O O . ALA A 1 258 ? -18.805 5.992 -3.483 1.00 94.56 258 ALA A O 1
ATOM 2010 N N . THR A 1 259 ? -17.005 6.527 -2.255 1.00 93.12 259 THR A N 1
ATOM 2011 C CA . THR A 1 259 ? -17.367 7.945 -2.040 1.00 93.12 259 THR A CA 1
ATOM 2012 C C . THR A 1 259 ? -16.491 8.962 -2.772 1.00 93.12 259 THR A C 1
ATOM 2014 O O . THR A 1 259 ? -16.886 10.122 -2.886 1.00 93.12 259 THR A O 1
ATOM 2017 N N . SER A 1 260 ? -15.296 8.570 -3.224 1.00 91.50 260 SER A N 1
ATOM 2018 C CA . SER A 1 260 ? -14.271 9.499 -3.719 1.00 91.50 260 SER A CA 1
ATOM 2019 C C . SER A 1 260 ? -13.503 8.925 -4.911 1.00 91.50 260 SER A C 1
ATOM 2021 O O . SER A 1 260 ? -13.722 9.342 -6.045 1.00 91.50 260 SER A O 1
ATOM 2023 N N . HIS A 1 261 ? -12.621 7.948 -4.689 1.00 90.81 261 HIS A N 1
ATOM 2024 C CA . HIS A 1 261 ? -11.808 7.350 -5.750 1.00 90.81 261 HIS A CA 1
ATOM 2025 C C . HIS A 1 261 ? -11.326 5.954 -5.361 1.00 90.81 261 HIS A C 1
ATOM 2027 O O . HIS A 1 261 ? -11.074 5.661 -4.190 1.00 90.81 261 HIS A O 1
ATOM 2033 N N . LYS A 1 262 ? -11.146 5.092 -6.367 1.00 95.12 262 LYS A N 1
ATOM 2034 C CA . LYS A 1 262 ? -10.697 3.707 -6.191 1.00 95.12 262 LYS A CA 1
ATOM 2035 C C . LYS A 1 262 ? -9.364 3.652 -5.437 1.00 95.12 262 LYS A C 1
ATOM 2037 O O . LYS A 1 262 ? -8.333 4.079 -5.952 1.00 95.12 262 LYS A O 1
ATOM 2042 N N . THR A 1 263 ? -9.385 3.072 -4.242 1.00 95.31 263 THR A N 1
ATOM 2043 C CA . THR A 1 263 ? -8.213 2.915 -3.373 1.00 95.31 263 THR A CA 1
ATOM 2044 C C . THR A 1 263 ? -8.083 1.467 -2.883 1.00 95.31 263 THR A C 1
ATOM 2046 O O . THR A 1 263 ? -8.808 0.573 -3.320 1.00 95.31 263 THR A O 1
ATOM 2049 N N . CYS A 1 264 ? -7.111 1.186 -2.016 1.00 95.94 264 CYS A N 1
ATOM 2050 C CA . CYS A 1 264 ? -6.895 -0.149 -1.461 1.00 95.94 264 CYS A CA 1
ATOM 2051 C C . CYS A 1 264 ? -6.373 -0.102 -0.020 1.00 95.94 264 CYS A C 1
ATOM 2053 O O . CYS A 1 264 ? -5.783 0.886 0.417 1.00 95.94 264 CYS A O 1
ATOM 2055 N N . ALA A 1 265 ? -6.514 -1.219 0.700 1.00 95.56 265 ALA A N 1
ATOM 2056 C CA . ALA A 1 265 ? -6.066 -1.359 2.088 1.00 95.56 265 ALA A CA 1
ATOM 2057 C C . ALA A 1 265 ? -4.585 -0.975 2.305 1.00 95.56 265 ALA A C 1
ATOM 2059 O O . ALA A 1 265 ? -4.232 -0.428 3.346 1.00 95.56 265 ALA A O 1
ATOM 2060 N N . ARG A 1 266 ? -3.713 -1.199 1.308 1.00 94.19 266 ARG A N 1
ATOM 2061 C CA . ARG A 1 266 ? -2.290 -0.813 1.372 1.00 94.19 266 ARG A CA 1
ATOM 2062 C C . ARG A 1 266 ? -2.082 0.703 1.313 1.00 94.19 266 ARG A C 1
ATOM 2064 O O . ARG A 1 266 ? -1.202 1.212 2.000 1.00 94.19 266 ARG A O 1
ATOM 2071 N N . ALA A 1 267 ? -2.893 1.425 0.537 1.00 95.00 267 ALA A N 1
ATOM 2072 C CA . ALA A 1 267 ? -2.844 2.885 0.479 1.00 95.00 267 ALA A CA 1
ATOM 2073 C C . ALA A 1 267 ? -3.309 3.500 1.809 1.00 95.00 267 ALA A C 1
ATOM 2075 O O . ALA A 1 267 ? -2.629 4.367 2.353 1.00 95.00 267 ALA A O 1
ATOM 2076 N N . VAL A 1 268 ? -4.392 2.969 2.392 1.00 96.12 268 VAL A N 1
ATOM 2077 C CA . VAL A 1 268 ? -4.846 3.335 3.747 1.00 96.12 268 VAL A CA 1
ATOM 2078 C C . VAL A 1 268 ? -3.758 3.043 4.789 1.00 96.12 268 VAL A C 1
ATOM 2080 O O . VAL A 1 268 ? -3.438 3.910 5.597 1.00 96.12 268 VAL A O 1
ATOM 2083 N N . GLY A 1 269 ? -3.120 1.868 4.733 1.00 94.31 269 GLY A N 1
ATOM 2084 C CA . GLY A 1 269 ? -2.002 1.512 5.614 1.00 94.31 269 GLY A CA 1
ATOM 2085 C C . GLY A 1 269 ? -0.799 2.458 5.503 1.00 94.31 269 GLY A C 1
ATOM 2086 O O . GLY A 1 269 ? -0.186 2.786 6.518 1.00 94.31 269 GLY A O 1
ATOM 2087 N N . SER A 1 270 ? -0.503 2.963 4.301 1.00 93.50 270 SER A N 1
ATOM 2088 C CA . SER A 1 270 ? 0.516 4.003 4.094 1.00 93.50 270 SER A CA 1
ATOM 2089 C C . SER A 1 270 ? 0.141 5.325 4.776 1.00 93.50 270 SER A C 1
ATOM 2091 O O . SER A 1 270 ? 0.998 5.955 5.397 1.00 93.50 270 SER A O 1
ATOM 2093 N N . SER A 1 271 ? -1.137 5.722 4.745 1.00 93.81 271 SER A N 1
ATOM 2094 C CA . SER A 1 271 ? -1.616 6.893 5.493 1.00 93.81 271 SER A CA 1
ATOM 2095 C C . SER A 1 271 ? -1.518 6.689 7.011 1.00 93.81 271 SER A C 1
ATOM 2097 O O . SER A 1 271 ? -1.072 7.603 7.695 1.00 93.81 271 SER A O 1
ATOM 2099 N N . MET A 1 272 ? -1.843 5.497 7.538 1.00 93.94 272 MET A N 1
ATOM 2100 C CA . MET A 1 272 ? -1.703 5.191 8.977 1.00 93.94 272 MET A CA 1
ATOM 2101 C C . MET A 1 272 ? -0.244 5.242 9.443 1.00 93.94 272 MET A C 1
ATOM 2103 O O . MET A 1 272 ? 0.053 5.807 10.492 1.00 93.94 272 MET A O 1
ATOM 2107 N N . ARG A 1 273 ? 0.674 4.661 8.654 1.00 91.62 273 ARG A N 1
ATOM 2108 C CA . ARG A 1 273 ? 2.119 4.637 8.941 1.00 91.62 273 ARG A CA 1
ATOM 2109 C C . ARG A 1 273 ? 2.732 6.035 9.013 1.00 91.62 273 ARG A C 1
ATOM 2111 O O . ARG A 1 273 ? 3.693 6.231 9.743 1.00 91.62 273 ARG A O 1
ATOM 2118 N N . ASN A 1 274 ? 2.189 6.972 8.242 1.00 89.88 274 ASN A N 1
ATOM 2119 C CA . ASN A 1 274 ? 2.680 8.340 8.125 1.00 89.88 274 ASN A CA 1
ATOM 2120 C C . ASN A 1 274 ? 1.651 9.342 8.678 1.00 89.88 274 ASN A C 1
ATOM 2122 O O . ASN A 1 274 ? 1.426 10.387 8.063 1.00 89.88 274 ASN A O 1
ATOM 2126 N N . ASN A 1 275 ? 0.978 9.013 9.783 1.00 92.19 275 ASN A N 1
ATOM 2127 C CA . ASN A 1 275 ? 0.090 9.940 10.483 1.00 92.19 275 ASN A CA 1
ATOM 2128 C C . ASN A 1 275 ? 0.932 10.910 11.340 1.00 92.19 275 ASN A C 1
ATOM 2130 O O . ASN A 1 275 ? 1.513 10.456 12.325 1.00 92.19 275 ASN A O 1
ATOM 2134 N N . PRO A 1 276 ? 1.024 12.212 11.001 1.00 90.88 276 PRO A N 1
ATOM 2135 C CA . PRO A 1 276 ? 1.822 13.168 11.773 1.00 90.88 276 PRO A CA 1
ATOM 2136 C C . PRO A 1 276 ? 1.130 13.613 13.070 1.00 90.88 276 PRO A C 1
ATOM 2138 O O . PRO A 1 276 ? 1.761 14.268 13.888 1.00 90.88 276 PRO A O 1
ATOM 2141 N N . PHE A 1 277 ? -0.150 13.273 13.249 1.00 91.69 277 PHE A N 1
ATOM 2142 C CA . PHE A 1 277 ? -0.984 13.692 14.377 1.00 91.69 277 PHE A CA 1
ATOM 2143 C C . PHE A 1 277 ? -1.296 12.533 15.334 1.00 91.69 277 PHE A C 1
ATOM 2145 O O . PHE A 1 277 ? -2.296 12.564 16.041 1.00 91.69 277 PHE A O 1
ATOM 2152 N N . ALA A 1 278 ? -0.507 11.456 15.327 1.00 88.12 278 ALA A N 1
ATOM 2153 C CA . ALA A 1 278 ? -0.649 10.412 16.338 1.00 88.12 278 ALA A CA 1
ATOM 2154 C C . ALA A 1 278 ? -0.142 10.940 17.702 1.00 88.12 278 ALA A C 1
ATOM 2156 O O . ALA A 1 278 ? 0.915 11.572 17.723 1.00 88.12 278 ALA A O 1
ATOM 2157 N N . PRO A 1 279 ? -0.827 10.674 18.833 1.00 86.56 279 PRO A N 1
ATOM 2158 C CA . PRO A 1 279 ? -2.007 9.815 18.985 1.00 86.56 279 PRO A CA 1
ATOM 2159 C C . PRO A 1 279 ? -3.371 10.517 18.813 1.00 86.56 279 PRO A C 1
ATOM 2161 O O . PRO A 1 279 ? -4.377 9.815 18.770 1.00 86.56 279 PRO A O 1
ATOM 2164 N N . GLU A 1 280 ? -3.422 11.853 18.705 1.00 89.44 280 GLU A N 1
ATOM 2165 C CA . GLU A 1 280 ? -4.663 12.655 18.616 1.00 89.44 280 GLU A CA 1
ATOM 2166 C C . GLU A 1 280 ? -5.606 12.166 17.502 1.00 89.44 280 GLU A C 1
ATOM 2168 O O . GLU A 1 280 ? -6.796 11.953 17.721 1.00 89.44 280 GLU A O 1
ATOM 2173 N N . VAL A 1 281 ? -5.056 11.907 16.314 1.00 93.69 281 VAL A N 1
ATOM 2174 C CA . VAL A 1 281 ? -5.759 11.225 15.226 1.00 93.69 281 VAL A CA 1
ATOM 2175 C C . VAL A 1 281 ? -5.565 9.706 15.393 1.00 93.69 281 VAL A C 1
ATOM 2177 O O . VAL A 1 281 ? -4.439 9.219 15.228 1.00 93.69 281 VAL A O 1
ATOM 2180 N N . PRO A 1 282 ? -6.629 8.926 15.672 1.00 94.62 282 PRO A N 1
ATOM 2181 C CA . PRO A 1 282 ? -6.522 7.610 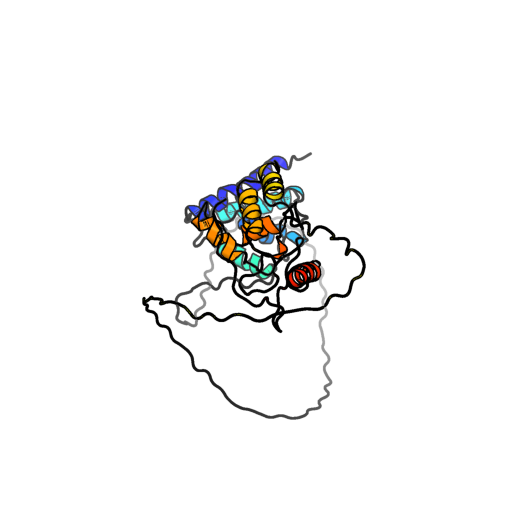16.310 1.00 94.62 282 PRO A CA 1
ATOM 2182 C C . PRO A 1 282 ? -6.225 6.471 15.318 1.00 94.62 282 PRO A C 1
ATOM 2184 O O . PRO A 1 282 ? -7.044 5.584 15.065 1.00 94.62 282 PRO A O 1
ATOM 2187 N N . CYS A 1 283 ? -5.025 6.459 14.731 1.00 94.38 283 CYS A N 1
ATOM 2188 C CA . CYS A 1 283 ? -4.626 5.421 13.771 1.00 94.38 283 CYS A CA 1
ATOM 2189 C C . CYS A 1 283 ? -4.464 4.014 14.390 1.00 94.38 283 CYS A C 1
ATOM 2191 O O . CYS A 1 283 ? -4.404 3.024 13.653 1.00 94.38 283 CYS A O 1
ATOM 2193 N N . HIS A 1 284 ? -4.455 3.886 15.724 1.00 95.25 284 HIS A N 1
ATOM 2194 C CA . HIS A 1 284 ? -4.530 2.599 16.427 1.00 95.25 284 HIS A CA 1
ATOM 2195 C C . HIS A 1 284 ? -5.889 1.900 16.260 1.00 95.25 284 HIS A C 1
ATOM 2197 O O . HIS A 1 284 ? -5.922 0.671 16.285 1.00 95.25 284 HIS A O 1
ATOM 2203 N N . ARG A 1 285 ? -6.979 2.634 15.984 1.00 96.62 285 ARG A N 1
ATOM 2204 C CA . ARG A 1 285 ? -8.325 2.070 15.742 1.00 96.62 285 ARG A CA 1
ATOM 2205 C C . ARG A 1 285 ? -8.473 1.350 14.387 1.00 96.62 285 ARG A C 1
ATOM 2207 O O . ARG A 1 285 ? -9.541 0.815 14.099 1.00 96.62 285 ARG A O 1
ATOM 2214 N N . ILE A 1 286 ? -7.433 1.303 13.542 1.00 96.94 286 ILE A N 1
ATOM 2215 C CA . ILE A 1 286 ? -7.439 0.557 12.266 1.00 96.94 286 ILE A CA 1
ATOM 2216 C C . ILE A 1 286 ? -6.657 -0.752 12.374 1.00 96.94 286 ILE A C 1
ATOM 2218 O O . ILE A 1 286 ? -5.440 -0.743 12.560 1.00 96.94 286 ILE A O 1
ATOM 2222 N N . LEU A 1 287 ? -7.346 -1.876 12.179 1.00 96.25 287 LEU A N 1
ATOM 2223 C CA . LEU A 1 287 ? -6.813 -3.235 12.313 1.00 96.25 287 LEU A CA 1
ATOM 2224 C C . LEU A 1 287 ? -6.712 -3.985 10.976 1.00 96.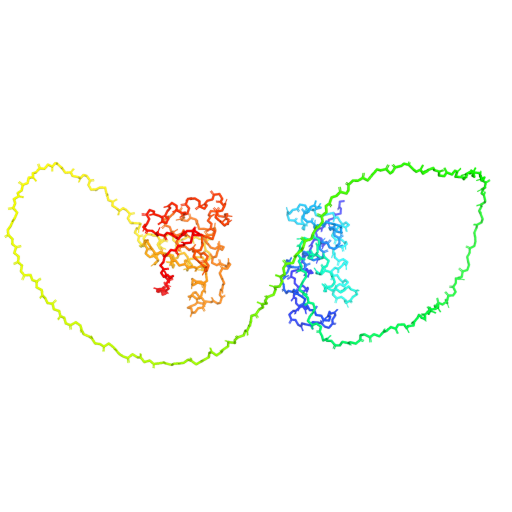25 287 LEU A C 1
ATOM 2226 O O . LEU A 1 287 ? -7.176 -3.528 9.923 1.00 96.25 287 LEU A O 1
ATOM 2230 N N . ALA A 1 288 ? -6.104 -5.172 11.020 1.00 95.25 288 ALA A N 1
ATOM 2231 C CA . ALA A 1 288 ? -6.147 -6.125 9.918 1.00 95.25 288 ALA A CA 1
ATOM 2232 C C . ALA A 1 288 ? -7.576 -6.657 9.682 1.00 95.25 288 ALA A C 1
ATOM 2234 O O . ALA A 1 288 ? -8.455 -6.549 10.534 1.00 95.25 288 ALA A O 1
ATOM 2235 N N . GLY A 1 289 ? -7.821 -7.228 8.497 1.00 93.31 289 GLY A N 1
ATOM 2236 C CA . GLY A 1 289 ? -9.161 -7.667 8.078 1.00 93.31 289 GLY A CA 1
ATOM 2237 C C . GLY A 1 289 ? -9.764 -8.817 8.897 1.00 93.31 289 GLY A C 1
ATOM 2238 O O . GLY A 1 289 ? -10.960 -9.059 8.790 1.00 93.31 289 GLY A O 1
ATOM 2239 N N . ASP A 1 290 ? -8.951 -9.503 9.700 1.00 91.88 290 ASP A N 1
ATOM 2240 C CA . ASP A 1 290 ? -9.321 -10.603 10.596 1.00 91.88 290 ASP A CA 1
ATOM 2241 C C . ASP A 1 290 ? -9.436 -10.179 12.075 1.00 91.88 290 ASP A C 1
ATOM 2243 O O . ASP A 1 290 ? -9.647 -11.031 12.937 1.00 91.88 290 ASP A O 1
ATOM 2247 N N . GLY A 1 291 ? -9.266 -8.885 12.376 1.00 92.19 291 GLY A N 1
ATOM 2248 C CA . GLY A 1 291 ? -9.256 -8.344 13.738 1.00 92.19 291 GLY A CA 1
ATOM 2249 C C . GLY A 1 291 ? -7.902 -8.418 14.455 1.00 92.19 291 GLY A C 1
ATOM 2250 O O . GLY A 1 291 ? -7.809 -7.955 15.591 1.00 92.19 291 GLY A O 1
ATOM 2251 N N . SER A 1 292 ? -6.844 -8.955 13.833 1.00 93.62 292 SER A N 1
ATOM 2252 C CA . SER A 1 292 ? -5.485 -8.888 14.397 1.00 93.62 292 SER A CA 1
ATOM 2253 C C . SER A 1 292 ? -4.924 -7.456 14.358 1.00 93.62 292 SER A C 1
ATOM 2255 O O . SER A 1 292 ? -5.361 -6.616 13.563 1.00 93.62 292 SER A O 1
ATOM 2257 N N . LEU A 1 293 ? -3.939 -7.152 15.217 1.00 91.12 293 LEU A N 1
ATOM 2258 C CA . LEU A 1 293 ? -3.430 -5.782 15.408 1.00 91.12 293 LEU A CA 1
ATOM 2259 C C . LEU A 1 293 ? -2.963 -5.089 14.114 1.00 91.12 293 LEU A C 1
ATOM 2261 O O . LEU A 1 293 ? -3.090 -3.869 13.999 1.00 91.12 293 LEU A O 1
ATOM 2265 N N . GLY A 1 294 ? -2.439 -5.821 13.128 1.00 89.06 294 GLY A N 1
ATOM 2266 C CA . GLY A 1 294 ? -1.901 -5.233 11.898 1.00 89.06 294 GLY A CA 1
ATOM 2267 C C . GLY A 1 294 ? -0.647 -4.383 12.148 1.00 89.06 294 GLY A C 1
ATOM 2268 O O . GLY A 1 294 ? 0.260 -4.812 12.855 1.00 89.06 294 GLY A O 1
ATOM 2269 N N . GLY A 1 295 ? -0.569 -3.194 11.541 1.00 85.19 295 GLY A N 1
ATOM 2270 C CA . GLY A 1 295 ? 0.594 -2.303 11.648 1.00 85.19 295 GLY A CA 1
ATOM 2271 C C . GLY A 1 295 ? 0.418 -1.131 12.616 1.00 85.19 295 GLY A C 1
ATOM 2272 O O . GLY A 1 295 ? -0.691 -0.606 12.778 1.00 85.19 295 GLY A O 1
ATOM 2273 N N . PHE A 1 296 ? 1.526 -0.684 13.215 1.00 86.19 296 PHE A N 1
ATOM 2274 C CA . PHE A 1 296 ? 1.603 0.524 14.048 1.00 86.19 296 PHE A CA 1
ATOM 2275 C C . PHE A 1 296 ? 3.020 1.103 14.092 1.00 86.19 296 PHE A C 1
ATOM 2277 O O . PHE A 1 296 ? 3.987 0.353 14.014 1.00 86.19 296 PHE A O 1
ATOM 2284 N N . GLY A 1 297 ? 3.163 2.429 14.191 1.00 77.00 297 GLY A N 1
ATOM 2285 C CA . GLY A 1 297 ? 4.477 3.093 14.294 1.00 77.00 297 GLY A CA 1
ATOM 2286 C C . GLY A 1 297 ? 5.461 2.802 13.145 1.00 77.00 297 GLY A C 1
ATOM 2287 O O . GLY A 1 297 ? 6.660 3.007 13.282 1.00 77.00 297 GLY A O 1
ATOM 2288 N N . GLY A 1 298 ? 4.979 2.283 12.009 1.00 74.12 298 GLY A N 1
ATOM 2289 C CA . GLY A 1 298 ? 5.821 1.821 10.899 1.00 74.12 298 GLY A CA 1
ATOM 2290 C C . GLY A 1 298 ? 6.350 0.388 11.012 1.00 74.12 298 GLY A C 1
ATOM 2291 O O . GLY A 1 298 ? 7.065 -0.041 10.105 1.00 74.12 298 GLY A O 1
ATOM 2292 N N . ASP A 1 299 ? 5.951 -0.346 12.049 1.00 78.94 299 ASP A N 1
ATOM 2293 C CA . ASP A 1 299 ? 6.193 -1.777 12.244 1.00 78.94 299 ASP A CA 1
ATOM 2294 C C . ASP A 1 299 ? 4.912 -2.604 11.977 1.00 78.94 299 ASP A C 1
ATOM 2296 O O . ASP A 1 299 ? 3.821 -2.033 11.837 1.00 78.94 299 ASP A O 1
ATOM 2300 N N . TRP A 1 300 ? 5.020 -3.933 11.856 1.00 80.06 300 TRP A N 1
ATOM 2301 C CA . TRP A 1 300 ? 3.894 -4.802 11.467 1.00 80.06 300 TRP A CA 1
ATOM 2302 C C . TRP A 1 300 ? 3.841 -6.140 12.212 1.00 80.06 300 TRP A C 1
ATOM 2304 O O . TRP A 1 300 ? 4.845 -6.833 12.322 1.00 80.06 300 TRP A O 1
ATOM 2314 N N . GLY A 1 301 ? 2.633 -6.557 12.605 1.00 75.44 301 GLY A N 1
ATOM 2315 C CA . GLY A 1 301 ? 2.374 -7.839 13.267 1.00 75.44 301 GLY A CA 1
ATOM 2316 C C . GLY A 1 301 ? 2.326 -7.718 14.789 1.00 75.44 301 GLY A C 1
ATOM 2317 O O . GLY A 1 301 ? 2.523 -6.639 15.341 1.00 75.44 301 GLY A O 1
ATOM 2318 N N . GLU A 1 302 ? 2.037 -8.826 15.474 1.00 73.56 302 GLU A N 1
ATOM 2319 C CA . GLU A 1 302 ? 1.926 -8.840 16.942 1.00 73.56 302 GLU A CA 1
ATOM 2320 C C . GLU A 1 302 ? 3.278 -8.709 17.659 1.00 73.56 302 GLU A C 1
ATOM 2322 O O . GLU A 1 302 ? 3.324 -8.215 18.781 1.00 73.56 302 GLU A O 1
ATOM 2327 N N . GLU A 1 303 ? 4.367 -9.089 16.986 1.00 76.12 303 GLU A N 1
ATOM 2328 C CA . GLU A 1 303 ? 5.756 -8.972 17.457 1.00 76.12 303 GLU A CA 1
ATOM 2329 C C . GLU A 1 303 ? 6.414 -7.633 17.065 1.00 76.12 303 GLU A C 1
ATOM 2331 O O . GLU A 1 303 ? 7.552 -7.359 17.445 1.00 76.12 303 GLU A O 1
ATOM 2336 N N . GLY A 1 304 ? 5.720 -6.779 16.300 1.00 79.69 304 GLY A N 1
ATOM 2337 C CA . GLY A 1 304 ? 6.248 -5.475 15.896 1.00 79.69 304 GLY A CA 1
ATOM 2338 C C . GLY A 1 304 ? 6.516 -4.582 17.112 1.00 79.69 304 GLY A C 1
ATOM 2339 O O . GLY A 1 304 ? 5.740 -4.575 18.068 1.00 79.69 304 GLY A O 1
ATOM 2340 N N . ARG A 1 305 ? 7.568 -3.755 17.071 1.00 81.69 305 ARG A N 1
ATOM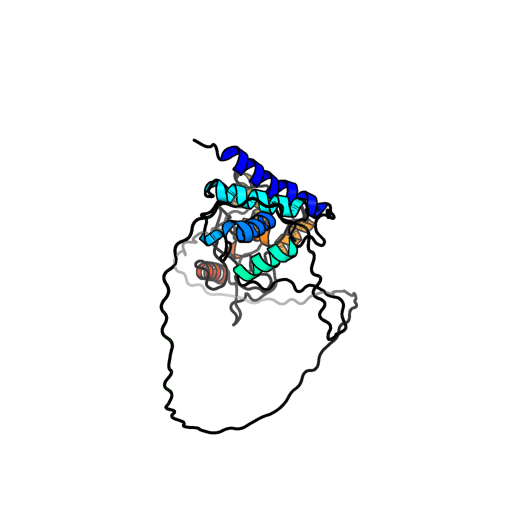 2341 C CA . ARG A 1 305 ? 8.050 -2.980 18.239 1.00 81.69 305 ARG A CA 1
ATOM 2342 C C . ARG A 1 305 ? 7.005 -2.057 18.876 1.00 81.69 305 ARG A C 1
ATOM 2344 O O . ARG A 1 305 ? 7.123 -1.706 20.044 1.00 81.69 305 ARG A O 1
ATOM 2351 N N . HIS A 1 306 ? 5.977 -1.671 18.120 1.00 85.44 306 HIS A N 1
ATOM 2352 C CA . HIS A 1 306 ? 4.881 -0.813 18.580 1.00 85.44 306 HIS A CA 1
ATOM 2353 C C . HIS A 1 306 ? 3.543 -1.562 18.763 1.00 85.44 306 HIS A C 1
ATOM 2355 O O . HIS A 1 306 ? 2.520 -0.939 19.043 1.00 85.44 306 HIS A O 1
ATOM 2361 N N . ALA A 1 307 ? 3.516 -2.891 18.625 1.00 87.31 307 ALA A N 1
ATOM 2362 C CA . ALA A 1 307 ? 2.307 -3.700 18.784 1.00 87.31 307 ALA A CA 1
ATOM 2363 C C . ALA A 1 307 ? 1.773 -3.671 20.226 1.00 87.31 307 ALA A C 1
ATOM 2365 O O . ALA A 1 307 ? 0.566 -3.540 20.430 1.00 87.31 307 ALA A O 1
ATOM 2366 N N . GLY A 1 308 ? 2.671 -3.713 21.219 1.00 89.62 308 GLY A N 1
ATOM 2367 C CA . GLY A 1 308 ? 2.320 -3.561 22.635 1.00 89.62 308 GLY A CA 1
ATOM 2368 C C . GLY A 1 308 ? 1.631 -2.225 22.925 1.00 89.62 308 GLY A C 1
ATOM 2369 O O . GLY A 1 308 ? 0.569 -2.208 23.540 1.00 89.62 308 GLY A O 1
ATOM 2370 N N . GLU A 1 309 ? 2.171 -1.126 22.390 1.00 90.94 309 GLU A N 1
ATOM 2371 C CA . GLU A 1 309 ? 1.596 0.217 22.538 1.00 90.94 309 GLU A CA 1
ATOM 2372 C C . GLU A 1 309 ? 0.222 0.335 21.863 1.00 90.94 309 GLU A C 1
ATOM 2374 O O . GLU A 1 309 ? -0.734 0.809 22.474 1.00 90.94 309 GLU A O 1
ATOM 2379 N N . LYS A 1 310 ? 0.064 -0.193 20.641 1.00 93.81 310 LYS A N 1
ATOM 2380 C CA . LYS A 1 310 ? -1.251 -0.253 19.983 1.00 93.81 310 LYS A CA 1
ATOM 2381 C C . LYS A 1 310 ? -2.269 -1.037 20.812 1.00 93.81 310 LYS A C 1
ATOM 2383 O O . LYS A 1 310 ? -3.419 -0.620 20.930 1.00 93.81 310 LYS A O 1
ATOM 2388 N N . ARG A 1 311 ? -1.853 -2.172 21.387 1.00 94.00 311 ARG A N 1
ATOM 2389 C CA . ARG A 1 311 ? -2.708 -2.997 22.247 1.00 94.00 311 ARG A CA 1
ATOM 2390 C C . ARG A 1 311 ? -3.066 -2.268 23.546 1.00 94.00 311 ARG A C 1
ATOM 2392 O O . ARG A 1 311 ? -4.195 -2.420 24.001 1.00 94.00 311 ARG A O 1
ATOM 2399 N N . ARG A 1 312 ? -2.146 -1.479 24.116 1.00 94.38 312 ARG A N 1
ATOM 2400 C CA . ARG A 1 312 ? -2.378 -0.633 25.298 1.00 94.38 312 ARG A CA 1
ATOM 2401 C C . ARG A 1 312 ? -3.451 0.420 25.016 1.00 94.38 312 ARG A C 1
ATOM 2403 O O . ARG A 1 312 ? -4.477 0.394 25.682 1.00 94.38 312 ARG A O 1
ATOM 2410 N N . LEU A 1 313 ? -3.271 1.236 23.974 1.00 94.94 313 LEU A N 1
ATOM 2411 C CA . LEU A 1 313 ? -4.231 2.278 23.576 1.00 94.94 313 LEU A CA 1
ATOM 2412 C C . LEU A 1 313 ? -5.637 1.708 23.321 1.00 94.94 313 LEU A C 1
ATOM 2414 O O . LEU A 1 313 ? -6.627 2.251 23.793 1.00 94.94 313 LEU A O 1
ATOM 2418 N N . LEU A 1 314 ? -5.733 0.571 22.625 1.00 95.50 314 LEU A N 1
ATOM 2419 C CA . LEU A 1 314 ? -7.014 -0.106 22.396 1.00 95.50 314 LEU A CA 1
ATOM 2420 C C . LEU A 1 314 ? -7.654 -0.593 23.711 1.00 95.50 314 LEU A C 1
ATOM 2422 O O . LEU A 1 314 ? -8.850 -0.399 23.912 1.00 95.50 314 LEU A O 1
ATOM 2426 N N . LYS A 1 315 ? -6.880 -1.189 24.629 1.00 95.31 315 LYS A N 1
ATOM 2427 C CA . LYS A 1 315 ? -7.391 -1.622 25.943 1.00 95.31 315 LYS A CA 1
ATOM 2428 C C . LYS A 1 315 ? -7.857 -0.451 26.812 1.00 95.31 315 LYS A C 1
ATOM 2430 O O . LYS A 1 315 ? -8.869 -0.587 27.488 1.00 95.31 315 LYS A O 1
ATOM 2435 N N . GLU A 1 316 ? -7.144 0.673 26.785 1.00 95.88 316 GLU A N 1
ATOM 2436 C CA . GLU A 1 316 ? -7.503 1.902 27.511 1.00 95.88 316 GLU A CA 1
ATOM 2437 C C . GLU A 1 316 ? -8.812 2.514 26.996 1.00 95.88 316 GLU A C 1
ATOM 2439 O O . GLU A 1 316 ? -9.576 3.079 27.770 1.00 95.88 316 GLU A O 1
ATOM 2444 N N . GLU A 1 317 ? -9.134 2.305 25.719 1.00 95.75 317 GLU A N 1
ATOM 2445 C CA . GLU A 1 317 ? -10.439 2.634 25.141 1.00 95.75 317 GLU A CA 1
ATOM 2446 C C . GLU A 1 317 ? -11.532 1.568 25.390 1.00 95.75 317 GLU A C 1
ATOM 2448 O O . GLU A 1 317 ? -12.647 1.703 24.891 1.00 95.75 317 GLU A O 1
ATOM 2453 N N . GLY A 1 318 ? -11.245 0.495 26.136 1.00 94.69 318 GLY A N 1
ATOM 2454 C CA . GLY A 1 318 ? -12.199 -0.581 26.447 1.00 94.69 318 GLY A CA 1
ATOM 2455 C C . GLY A 1 318 ? -12.269 -1.720 25.418 1.00 94.69 318 GLY A C 1
ATOM 2456 O O . GLY A 1 318 ? -13.125 -2.602 25.524 1.00 94.69 318 GLY A O 1
ATOM 2457 N N . VAL A 1 319 ? -11.373 -1.755 24.427 1.00 96.00 319 VAL A N 1
ATOM 2458 C CA . VAL A 1 319 ? -11.371 -2.795 23.387 1.00 96.00 319 VAL A CA 1
ATOM 2459 C C . VAL A 1 319 ? -10.907 -4.143 23.952 1.00 96.00 319 VAL A C 1
ATOM 2461 O O . VAL A 1 319 ? -9.790 -4.300 24.451 1.00 96.00 319 VAL A O 1
ATOM 2464 N N . SER A 1 320 ? -11.767 -5.152 23.812 1.00 94.38 320 SER A N 1
ATOM 2465 C CA . SER A 1 320 ? -11.518 -6.525 24.264 1.00 94.38 320 SER A CA 1
ATOM 2466 C C . SER A 1 320 ? -10.866 -7.398 23.189 1.00 94.38 320 SER A C 1
ATOM 2468 O O . SER A 1 320 ? -11.154 -7.261 22.001 1.00 94.38 320 SER A O 1
ATOM 2470 N N . PHE A 1 321 ? -10.048 -8.363 23.615 1.00 94.44 321 PHE A N 1
ATOM 2471 C CA . PHE A 1 321 ? -9.338 -9.300 22.734 1.00 94.44 321 PHE A CA 1
ATOM 2472 C C . PHE A 1 321 ? -9.776 -10.764 22.964 1.00 94.44 321 PHE A C 1
ATOM 2474 O O . PHE A 1 321 ? -10.331 -11.108 24.015 1.00 94.44 321 PHE A O 1
ATOM 2481 N N . ASP A 1 322 ? -9.578 -11.622 21.962 1.00 92.75 322 ASP A N 1
ATOM 2482 C CA . ASP A 1 322 ? -9.713 -13.081 22.044 1.00 92.75 322 ASP A CA 1
ATOM 2483 C C . ASP A 1 322 ? -8.393 -13.772 22.428 1.00 92.75 322 ASP A C 1
ATOM 2485 O O . ASP A 1 322 ? -7.338 -13.143 22.516 1.00 92.75 322 ASP A O 1
ATOM 2489 N N . GLU A 1 323 ? -8.458 -15.083 22.665 1.00 89.62 323 GLU A N 1
ATOM 2490 C CA . GLU A 1 323 ? -7.304 -15.933 23.011 1.00 89.62 323 GLU A CA 1
ATOM 2491 C C . GLU A 1 323 ? -6.213 -15.949 21.927 1.00 89.62 323 GLU A C 1
ATOM 2493 O O . GLU A 1 323 ? -5.079 -16.333 22.193 1.00 89.62 323 GLU A O 1
ATOM 2498 N N . ARG A 1 324 ? -6.544 -15.520 20.702 1.00 86.81 324 ARG A N 1
ATOM 2499 C CA . ARG A 1 324 ? -5.642 -15.440 19.546 1.00 86.81 324 ARG A CA 1
ATOM 2500 C C . ARG A 1 324 ? -5.148 -14.010 19.298 1.00 86.81 324 ARG A C 1
ATOM 2502 O O . ARG A 1 324 ? -4.693 -13.714 18.198 1.00 86.81 324 ARG A O 1
ATOM 2509 N N . GLY A 1 325 ? -5.293 -13.112 20.275 1.00 86.94 325 GLY A N 1
ATOM 2510 C CA . GLY A 1 325 ? -4.806 -11.735 20.196 1.00 86.94 325 GLY A CA 1
ATOM 2511 C C . GLY A 1 325 ? -5.617 -10.801 19.290 1.00 86.94 325 GLY A C 1
ATOM 2512 O O . GLY A 1 325 ? -5.209 -9.650 19.103 1.00 86.94 325 GLY A O 1
ATOM 2513 N N . ARG A 1 326 ? -6.769 -11.236 18.761 1.00 92.94 326 ARG A N 1
ATOM 2514 C CA . ARG A 1 326 ? -7.623 -10.465 17.837 1.00 92.94 326 ARG A CA 1
ATOM 2515 C C . ARG A 1 326 ? -8.707 -9.707 18.590 1.00 92.94 326 ARG A C 1
ATOM 2517 O O . ARG A 1 326 ? -9.174 -10.156 19.632 1.00 92.94 326 ARG A O 1
ATOM 2524 N N . VAL A 1 327 ? -9.133 -8.563 18.067 1.00 94.00 327 VAL A N 1
ATOM 2525 C CA . VAL A 1 327 ? -10.185 -7.751 18.691 1.00 94.00 327 VAL A CA 1
ATOM 2526 C C . VAL A 1 327 ? -11.565 -8.399 18.545 1.00 94.00 327 VAL A C 1
ATOM 2528 O O . VAL A 1 327 ? -11.929 -8.899 17.481 1.00 94.00 327 VAL A O 1
ATOM 2531 N N . LYS A 1 328 ? -12.339 -8.370 19.633 1.00 93.12 328 LYS A N 1
ATOM 2532 C CA . LYS A 1 328 ? -13.743 -8.793 19.689 1.00 93.12 328 LYS A CA 1
ATOM 2533 C C . LYS A 1 328 ? -14.674 -7.650 19.274 1.00 93.12 328 LYS A C 1
ATOM 2535 O O . LYS A 1 328 ? -14.397 -6.486 19.539 1.00 93.12 328 LYS A O 1
ATOM 2540 N N . GLY A 1 329 ? -15.822 -8.004 18.700 1.00 90.44 329 GLY A N 1
ATOM 2541 C CA . GLY A 1 329 ? -16.864 -7.054 18.298 1.00 90.44 329 GLY A CA 1
ATOM 2542 C C . GLY A 1 329 ? -16.870 -6.730 16.797 1.00 90.44 329 GLY A C 1
ATOM 2543 O O . GLY A 1 329 ? -15.972 -7.155 16.060 1.00 90.44 329 GLY A O 1
ATOM 2544 N N . PRO A 1 330 ? -17.910 -6.024 16.319 1.00 94.62 330 PRO A N 1
ATOM 2545 C CA . PRO A 1 330 ? -18.096 -5.721 14.905 1.00 94.62 330 PRO A CA 1
ATOM 2546 C C . PRO A 1 330 ? -17.087 -4.685 14.393 1.00 94.62 330 PRO A C 1
ATOM 2548 O O . PRO A 1 330 ? -16.646 -3.799 15.119 1.00 94.62 330 PRO A O 1
ATOM 2551 N N . VAL A 1 331 ? -16.770 -4.773 13.101 1.00 96.69 331 VAL A N 1
ATOM 2552 C CA . VAL A 1 331 ? -15.967 -3.769 12.388 1.00 96.69 331 VAL A CA 1
ATOM 2553 C C . VAL A 1 331 ? -16.823 -2.528 12.135 1.00 96.69 331 VAL A C 1
ATOM 2555 O O . VAL A 1 331 ? -17.809 -2.621 11.401 1.00 96.69 331 VAL A O 1
ATOM 2558 N N . PHE A 1 332 ? -16.412 -1.368 12.652 1.00 97.19 332 PHE A N 1
ATOM 2559 C CA . PHE A 1 332 ? -17.048 -0.079 12.371 1.00 97.19 332 PHE A CA 1
ATOM 2560 C C . PHE A 1 332 ? -17.027 0.236 10.869 1.00 97.19 332 PHE A C 1
ATOM 2562 O O . PHE A 1 332 ? -15.978 0.155 10.211 1.00 97.19 332 PHE A O 1
ATOM 2569 N N . ARG A 1 333 ? -18.195 0.587 10.324 1.00 96.75 333 ARG A N 1
ATOM 2570 C CA . ARG A 1 333 ? -18.412 0.863 8.893 1.00 96.75 333 ARG A CA 1
ATOM 2571 C C . ARG A 1 333 ? -19.241 2.119 8.621 1.00 96.75 333 ARG A C 1
ATOM 2573 O O . ARG A 1 333 ? -19.316 2.514 7.459 1.00 96.75 333 ARG A O 1
ATOM 2580 N N . ASP A 1 334 ? -19.793 2.756 9.652 1.00 95.38 334 ASP A N 1
ATOM 2581 C CA . ASP A 1 334 ? -20.760 3.863 9.555 1.00 95.38 334 ASP A CA 1
ATOM 2582 C C . ASP A 1 334 ? -20.087 5.221 9.296 1.00 95.38 334 ASP A C 1
ATOM 2584 O O . ASP A 1 334 ? -20.417 6.253 9.882 1.00 95.38 334 ASP A O 1
ATOM 2588 N N . PHE A 1 335 ? -19.109 5.202 8.393 1.00 95.31 335 PHE A N 1
ATOM 2589 C CA . PHE A 1 335 ? -18.390 6.373 7.929 1.00 95.31 335 PHE A CA 1
ATOM 2590 C C . PHE A 1 335 ? -19.323 7.307 7.149 1.00 95.31 335 PHE A C 1
ATOM 2592 O O . PHE A 1 335 ? -20.005 6.903 6.202 1.00 95.31 335 PHE A O 1
ATOM 2599 N N . LYS A 1 336 ? -19.298 8.584 7.515 1.00 92.25 336 LYS A N 1
ATOM 2600 C CA . LYS A 1 336 ? -19.951 9.689 6.815 1.00 92.25 336 LYS A CA 1
ATOM 2601 C C . LYS A 1 336 ? -18.942 10.391 5.913 1.00 92.25 336 LYS A C 1
ATOM 2603 O O . LYS A 1 336 ? -17.751 10.456 6.221 1.00 92.25 336 LYS A O 1
ATOM 2608 N N . ARG A 1 337 ? -19.425 10.964 4.811 1.00 81.56 337 ARG A N 1
ATOM 2609 C CA . ARG A 1 337 ? -18.607 11.834 3.961 1.00 81.56 337 ARG A CA 1
ATOM 2610 C C . ARG A 1 337 ? -18.177 13.070 4.763 1.00 81.56 337 ARG A C 1
ATOM 2612 O O . ARG A 1 337 ? -19.010 13.658 5.449 1.00 81.56 337 ARG A O 1
ATOM 2619 N N . VAL A 1 338 ? -16.891 13.410 4.665 1.00 71.00 338 VAL A N 1
ATOM 2620 C CA . VAL A 1 338 ? -16.273 14.647 5.177 1.00 71.00 338 VAL A CA 1
ATOM 2621 C C . VAL A 1 338 ? -16.081 15.609 4.014 1.00 71.00 338 VAL A C 1
ATOM 2623 O O . VAL A 1 338 ? -15.745 15.094 2.919 1.00 71.00 338 VAL A O 1
#

Sequence (338 aa):
MTTLTPLQSRWKHLYHTHLPALAKTRSPAQPTWPVYLDHCFARIVLDNAVGKDRPWTEVVKAPAIKNMTEVQLEDAIRLAEEVVSGEADLVELDERSLRLRGKKGKKRKGGGGEDGEGRGKKGKVEVDQKSKAIKKESKVEDDERLPARAKESKVEDDEQPPATKKPRPSKKNETISSYFLPSPTSPSKKDPSKPSPKTSDPPAVSRPETQPDLAHSLHLIFSSPTLTPFRKQTLSLLLQIPPGQYSTYGALAAHISATSHKTCARAVGSSMRNNPFAPEVPCHRILAGDGSLGGFGGDWGEEGRHAGEKRRLLKEEGVSFDERGRVKGPVFRDFKRV

pLDDT: mean 73.05, std 28.66, range [23.23, 98.12]

Mean predicted aligned error: 20.02 Å

InterPro domains:
  IPR001497 Methylated-DNA-[protein]-cysteine S-methyltransferase, active site [PS00374] (281-287)
  IPR014048 Methylated-DNA-[protein]-cysteine S-methyltransferase, DNA binding [PF01035] (229-319)
  IPR014048 Methylated-DNA-[protein]-cysteine S-methyltransferase, DNA binding [TIGR00589] (228-299)
  IPR014048 Methylated-DNA-[protein]-cysteine S-methyltransferase, DNA binding [cd06445] (230-318)
  IPR036217 Methylated DNA-protein cysteine methyltransferase, DNA binding domain [SSF46767] (228-320)
  IPR036388 Winged helix-like DNA-binding domain superfamily [G3DSA:1.10.10.10] (226-336)

Organism: Zymoseptoria tritici (strain ST99CH_3D7) (NCBI:txid1276538)

Secondary structure (DSSP, 8-state):
----HHHHHHHHHIIIIIHHHHHHHT-TTSS-----SHHHHHHHHHIIIIITTS-GGGTSPSSHHHH--HHHHHHHHHHHHHHHHTSS-HHHHHHHHHHHTTPPP----PPP----------------PPP-------------------------------------------------------------------------------PPPHHHHHHHHHH-TTS-HHHHHHHHHHTTS-TT--EEHHHHHHHHHHHTS---HHHHHHHHHT-TTTTTS-GGGEE-TTSS--EETTEESTTSTTHHHHHHHHHHTT--B-TTSPBPSPPP--PPP-

Foldseek 3Di:
DDDCVVLLVLLCCLLQPPLLVCQVVVPPLEPHDPDNHSVLLLQLLQCVQPVPQARNCVRFPPPRSVTDDPSSSVSSSVVSVCSVNSVDHSLVSSCSSQVRVVHHRDPDPDDDDDDDDDDDDPPDDDDDDDDDDDDDDDDDDDDDDDDDDDDDDDDDDDDDDDDDDDDDDDDDDDDDDDDDDDDDDDDDDDDDDDDDDDDDDDDDPCPDPCLPPLVVQLCCLVVDPPDDPVLSQLLNQLNVADQLAAAELALSQVVCCVPPNRDGSVVSVVSLLPPPDPPSSPSLRYDHPQQASADHVNFGGCPTPCNVVSLVSNVVSVFDADPVRGTDDDHDRPGDGD

Radius of gyration: 33.88 Å; Cα contacts (8 Å, |Δi|>4): 301; chains: 1; bounding box: 100×76×96 Å